Protein AF-A0AAW0EF41-F1 (afdb_monomer)

InterPro domains:
  IPR018823 Putative ER transporter, 6TM, N-terminal [PF10337] (20-217)

Sequence (236 aa):
MRLAHLARRNRDESVNIFEAIASGGRYIEAAPTVVLGVFMFVGTVVLLYIRARKGPGPYLFACILSCICLTISLTTSALVPFPYYQIGQAILIPLGFHSVIAVLAAMLLFPQTVSAQFTARLQDVFGPLVKSIDLHRELLKMPSTSPDFVKTSESLSEVVKGAEAALTPVAIAGRLLQSDLIYNRFQPTDYKSIHNLARRMAVRANGMTIYWTLIDPLRERFPVTPAPQDLALLAP

pLDDT: mean 83.07, std 10.94, range [43.03, 95.62]

Secondary structure (DSSP, 8-state):
-HHHHHT-S---SSS-HHHHHHTTTTT--HHHHHHHHHHHHHHHHHHHHHHHHH-SSHHHHHHHHHHHHHHHHHHHHHH-SS--TTHHHHHHHHHHHHHHHHHHHHHHT----HHHHHHHHHHHHHHHHHHHHHHHHHHHHS-TTSHHHHHHHHHHHHHHHHHHHHHHHHHHHHHHGGG-----SS-TTTHHHHHHHHHHHHHHHHHHHHHHHHH-TTTT-----PPPP---S---

Solvent-accessible surface area (backbone atoms only — not comparable to full-atom values): 13613 Å² total; per-residue (Å²): 108,73,72,31,56,70,57,47,85,70,76,51,80,85,67,52,70,68,55,38,63,69,52,78,52,79,55,57,52,69,65,25,43,52,52,40,49,53,53,49,50,55,51,50,51,52,42,50,51,50,46,69,74,66,41,98,45,78,61,43,58,54,40,50,53,51,48,53,53,50,51,52,52,47,57,53,53,43,38,37,50,47,92,73,79,64,59,60,52,72,54,51,50,58,53,49,51,50,51,51,51,51,52,52,45,42,63,72,76,54,78,70,48,52,62,57,53,31,52,56,36,46,45,54,27,49,53,30,50,54,54,36,55,52,49,52,56,51,54,73,73,48,62,72,84,43,78,62,42,57,55,51,52,52,52,38,47,52,34,42,50,47,18,51,60,30,47,55,61,30,54,57,41,58,67,48,26,81,77,49,93,71,94,59,100,61,57,56,70,58,53,54,59,53,50,55,49,52,53,54,49,42,58,49,49,48,58,56,48,53,54,56,71,68,63,42,68,77,78,70,68,66,84,71,75,76,74,83,73,78,94,78,85,84,80,136

Organism: NCBI:txid297713

Radius of gyration: 28.85 Å; Cα contacts (8 Å, |Δi|>4): 169; chains: 1; bounding box: 55×91×66 Å

Foldseek 3Di:
DVVLLVQADDADPPDDLVCLVVVVQPRADDRSLVVLVVVLVVQLVVLVVCCVVVDPDPSVVVSVLSNVCSVQLSVSVRSDNDRDPCSVVVVVVVVVVVVVVVVVCCVPPPVQFLLNVLVVLLVQLVVLLVVLVVLVVVLVVDDLPDPVNVVSLVVSLVSLVSNVVSLVVSVVSLVCLVVTDDDDPDRSPNCVVVSVVSVVSSVVSNVVSVVSVVSRPVVPPDPDDPDPDDPPPDDD

Nearest PDB structures (foldseek):
  5n77-assembly1_E  TM=5.442E-01  e=3.274E+00  Escherichia coli
  3lg7-assembly1_B  TM=4.917E-01  e=4.410E+00  synthetic construct
  6r2g-assembly1_A  TM=5.327E-01  e=3.616E+00  Human immunodeficiency virus 1
  3g6b-assembly1_A  TM=2.942E-01  e=6.563E+00  Thermotoga maritima

Structure (mmCIF, N/CA/C/O backbone):
data_AF-A0AAW0EF41-F1
#
_entry.id   AF-A0AAW0EF41-F1
#
loop_
_atom_site.group_PDB
_atom_site.id
_atom_site.type_symbol
_atom_site.label_atom_id
_atom_site.label_alt_id
_atom_site.label_comp_id
_atom_site.label_asym_id
_atom_site.label_entity_id
_atom_site.label_seq_id
_atom_site.pdbx_PDB_ins_code
_atom_site.Cartn_x
_atom_site.Cartn_y
_atom_site.Cartn_z
_atom_site.occupancy
_atom_site.B_iso_or_equiv
_atom_site.auth_seq_id
_atom_site.auth_comp_id
_atom_site.auth_asym_id
_atom_site.auth_atom_id
_atom_site.pdbx_PDB_model_num
ATOM 1 N N . MET A 1 1 ? 11.668 3.283 -27.443 1.00 62.88 1 MET A N 1
ATOM 2 C CA . MET A 1 1 ? 13.120 2.976 -27.467 1.00 62.88 1 MET A CA 1
ATOM 3 C C . MET A 1 1 ? 13.744 3.106 -28.853 1.00 62.88 1 MET A C 1
ATOM 5 O O . MET A 1 1 ? 14.664 3.896 -28.983 1.00 62.88 1 MET A O 1
ATOM 9 N N . ARG A 1 2 ? 13.241 2.432 -29.903 1.00 73.31 2 ARG A N 1
ATOM 10 C CA . ARG A 1 2 ? 13.839 2.507 -31.258 1.00 73.31 2 ARG A CA 1
ATOM 11 C C . ARG A 1 2 ? 13.919 3.937 -31.827 1.00 73.31 2 ARG A C 1
ATOM 13 O O . ARG A 1 2 ? 14.952 4.315 -32.359 1.00 73.31 2 ARG A O 1
ATOM 20 N N . LEU A 1 3 ? 12.876 4.751 -31.632 1.00 72.31 3 LEU A N 1
ATOM 21 C CA . LEU A 1 3 ? 12.851 6.162 -32.058 1.00 72.31 3 LEU A CA 1
ATOM 22 C C . LEU A 1 3 ? 13.886 7.037 -31.331 1.00 72.31 3 LEU A C 1
ATOM 24 O O . LEU A 1 3 ? 14.520 7.878 -31.953 1.00 72.31 3 LEU A O 1
ATOM 28 N N . ALA A 1 4 ? 14.100 6.807 -30.033 1.00 73.25 4 ALA A N 1
ATOM 29 C CA . ALA A 1 4 ? 15.117 7.527 -29.265 1.00 73.25 4 ALA A CA 1
ATOM 30 C C . ALA A 1 4 ? 16.536 7.112 -29.686 1.00 73.25 4 ALA A C 1
ATOM 32 O O . ALA A 1 4 ? 17.413 7.955 -29.808 1.00 73.25 4 ALA A O 1
ATOM 33 N N . HIS A 1 5 ? 16.751 5.829 -29.987 1.00 78.06 5 HIS A N 1
ATOM 34 C CA . HIS A 1 5 ? 18.041 5.340 -30.477 1.00 78.06 5 HIS A CA 1
ATOM 35 C C . HIS A 1 5 ? 18.423 5.941 -31.844 1.00 78.06 5 HIS A C 1
ATOM 37 O O . HIS A 1 5 ? 19.587 6.259 -32.078 1.00 78.06 5 HIS A O 1
ATOM 43 N N . LEU A 1 6 ? 17.443 6.171 -32.728 1.00 80.44 6 LEU A N 1
ATOM 44 C CA . LEU A 1 6 ? 17.681 6.828 -34.019 1.00 80.44 6 LEU A CA 1
ATOM 45 C C . LEU A 1 6 ? 18.169 8.276 -33.869 1.00 80.44 6 LEU A C 1
ATOM 47 O O . LEU A 1 6 ? 19.000 8.708 -34.662 1.00 80.44 6 LEU A O 1
ATOM 51 N N . ALA A 1 7 ? 17.703 8.989 -32.842 1.00 81.19 7 ALA A N 1
ATOM 52 C CA . ALA A 1 7 ? 18.094 10.368 -32.549 1.00 81.19 7 ALA A CA 1
ATOM 53 C C . ALA A 1 7 ? 19.462 10.499 -31.848 1.00 81.19 7 ALA A C 1
ATOM 55 O O . ALA A 1 7 ? 19.911 11.618 -31.605 1.00 81.19 7 ALA A O 1
ATOM 56 N N . ARG A 1 8 ? 20.108 9.379 -31.494 1.00 82.25 8 ARG A N 1
ATOM 57 C CA . ARG A 1 8 ? 21.362 9.361 -30.732 1.00 82.25 8 ARG A CA 1
ATOM 58 C C . ARG A 1 8 ? 22.586 9.458 -31.648 1.00 82.25 8 ARG A C 1
ATOM 60 O O . ARG A 1 8 ? 22.622 8.793 -32.689 1.00 82.25 8 ARG A O 1
ATOM 67 N N . ARG A 1 9 ? 23.584 10.251 -31.236 1.00 81.88 9 ARG A N 1
ATOM 68 C CA . ARG A 1 9 ? 24.827 10.513 -31.984 1.00 81.88 9 ARG A CA 1
ATOM 69 C C . ARG A 1 9 ? 25.957 9.550 -31.609 1.00 81.88 9 ARG A C 1
ATOM 71 O O . ARG A 1 9 ? 26.633 9.062 -32.508 1.00 81.88 9 ARG A O 1
ATOM 78 N N . ASN A 1 10 ? 26.129 9.230 -30.327 1.00 78.94 10 ASN A N 1
ATOM 79 C CA . ASN A 1 10 ? 27.056 8.201 -29.854 1.00 78.94 10 ASN A CA 1
ATOM 80 C C . ASN A 1 10 ? 26.346 6.852 -29.724 1.00 78.94 10 ASN A C 1
ATOM 82 O O . ASN A 1 10 ? 25.540 6.638 -28.818 1.00 78.94 10 ASN A O 1
ATOM 86 N N . ARG A 1 11 ? 26.661 5.925 -30.631 1.00 80.88 11 ARG A N 1
ATOM 87 C CA . ARG A 1 11 ? 26.191 4.537 -30.587 1.00 80.88 11 ARG A CA 1
ATOM 88 C C . ARG A 1 11 ? 27.387 3.640 -30.339 1.00 80.88 11 ARG A C 1
ATOM 90 O O . ARG A 1 11 ? 28.197 3.434 -31.234 1.00 80.88 11 ARG A O 1
ATOM 97 N N . ASP A 1 12 ? 27.481 3.146 -29.117 1.00 80.00 12 ASP A N 1
ATOM 98 C CA . ASP A 1 12 ? 28.487 2.169 -28.738 1.00 80.00 12 ASP A CA 1
ATOM 99 C C . ASP A 1 12 ? 27.776 0.949 -28.154 1.00 80.00 12 ASP A C 1
ATOM 101 O O . ASP A 1 12 ? 27.095 1.043 -27.131 1.00 80.00 12 ASP A O 1
ATOM 105 N N . GLU A 1 13 ? 27.867 -0.170 -28.866 1.00 78.81 13 GLU A N 1
ATOM 106 C CA . GLU A 1 13 ? 27.255 -1.449 -28.495 1.00 78.81 13 GLU A CA 1
ATOM 107 C C . GLU A 1 13 ? 28.230 -2.350 -27.721 1.00 78.81 13 GLU A C 1
ATOM 109 O O . GLU A 1 13 ? 27.828 -3.400 -27.227 1.00 78.81 13 GLU A O 1
ATOM 114 N N . SER A 1 14 ? 29.500 -1.945 -27.591 1.00 80.38 14 SER A N 1
ATOM 115 C CA . SER A 1 14 ? 30.536 -2.724 -26.899 1.00 80.38 14 SER A CA 1
ATOM 116 C C . SER A 1 14 ? 30.534 -2.542 -25.374 1.00 80.38 14 SER A C 1
ATOM 118 O O . SER A 1 14 ? 31.126 -3.342 -24.651 1.00 80.38 14 SER A O 1
ATOM 120 N N . VAL A 1 15 ? 29.843 -1.511 -24.876 1.00 80.50 15 VAL A N 1
ATOM 121 C CA . VAL A 1 15 ? 29.818 -1.130 -23.456 1.00 80.50 15 VAL A CA 1
ATOM 122 C C . VAL A 1 15 ? 28.880 -2.037 -22.656 1.00 80.50 15 VAL A C 1
ATOM 124 O O . VAL A 1 15 ? 27.728 -2.254 -23.030 1.00 80.50 15 VAL A O 1
ATOM 127 N N . ASN A 1 16 ? 29.332 -2.518 -21.495 1.00 83.44 16 ASN A N 1
ATOM 128 C CA . ASN A 1 16 ? 28.480 -3.289 -20.587 1.00 83.44 16 ASN A CA 1
ATOM 129 C C . ASN A 1 16 ? 27.478 -2.372 -19.851 1.00 83.44 16 ASN A C 1
ATOM 131 O O . ASN A 1 16 ? 27.776 -1.224 -19.532 1.00 83.44 16 ASN A O 1
ATOM 135 N N . ILE A 1 17 ? 26.290 -2.877 -19.513 1.00 79.12 17 ILE A N 1
ATOM 136 C CA . ILE A 1 17 ? 25.231 -2.126 -18.812 1.00 79.12 17 ILE A CA 1
ATOM 137 C C . ILE A 1 17 ? 25.734 -1.570 -17.478 1.00 79.12 17 ILE A C 1
ATOM 139 O O . ILE A 1 17 ? 25.462 -0.416 -17.149 1.00 79.12 17 ILE A O 1
ATOM 143 N N . PHE A 1 18 ? 26.488 -2.372 -16.725 1.00 82.31 18 PHE A N 1
ATOM 144 C CA . PHE A 1 18 ? 27.060 -1.945 -15.448 1.00 82.31 18 PHE A CA 1
ATOM 145 C C . PHE A 1 18 ? 28.024 -0.775 -15.620 1.00 82.31 18 PHE A C 1
ATOM 147 O O . PHE A 1 18 ? 27.985 0.165 -14.835 1.00 82.31 18 PHE A O 1
ATOM 154 N N . GLU A 1 19 ? 28.832 -0.794 -16.676 1.00 83.06 19 GLU A N 1
ATOM 155 C CA . GLU A 1 19 ? 29.764 0.283 -16.994 1.00 83.06 19 GLU A CA 1
ATOM 156 C C . GLU A 1 19 ? 29.022 1.537 -17.472 1.00 83.06 19 GLU A C 1
ATOM 158 O O . GLU A 1 19 ? 29.311 2.641 -17.015 1.00 83.06 19 GLU A O 1
ATOM 163 N N . ALA A 1 20 ? 27.997 1.379 -18.314 1.00 80.50 20 ALA A N 1
ATOM 164 C CA . ALA A 1 20 ? 27.161 2.486 -18.766 1.00 80.50 20 ALA A CA 1
ATOM 165 C C . ALA A 1 20 ? 26.466 3.195 -17.590 1.00 80.50 20 ALA A C 1
ATOM 167 O O . ALA A 1 20 ? 26.472 4.425 -17.529 1.00 80.50 20 ALA A O 1
ATOM 168 N N . ILE A 1 21 ? 25.929 2.441 -16.626 1.00 80.88 21 ILE A N 1
ATOM 169 C CA . ILE A 1 21 ? 25.280 2.992 -15.427 1.00 80.88 21 ILE A CA 1
ATOM 170 C C . ILE A 1 21 ? 26.314 3.591 -14.459 1.00 80.88 21 ILE A C 1
ATOM 172 O O . ILE A 1 21 ? 26.095 4.682 -13.936 1.00 80.88 21 ILE A O 1
ATOM 176 N N . ALA A 1 22 ? 27.453 2.923 -14.247 1.00 83.06 22 ALA A N 1
ATOM 177 C CA . ALA A 1 22 ? 28.511 3.387 -13.346 1.00 83.06 22 ALA A CA 1
ATOM 178 C C . ALA A 1 22 ? 29.286 4.605 -13.882 1.00 83.06 22 ALA A C 1
ATOM 180 O O . ALA A 1 22 ? 29.910 5.321 -13.106 1.00 83.06 22 ALA A O 1
ATOM 181 N N . SER A 1 23 ? 29.214 4.885 -15.189 1.00 79.69 23 SER A N 1
ATOM 182 C CA . SER A 1 23 ? 29.921 5.996 -15.848 1.00 79.69 23 SER A CA 1
ATOM 183 C C . SER A 1 23 ? 29.439 7.407 -15.469 1.00 79.69 23 SER A C 1
ATOM 185 O O . SER A 1 23 ? 29.903 8.386 -16.054 1.00 79.69 23 SER A O 1
ATOM 187 N N . GLY A 1 24 ? 28.490 7.541 -14.536 1.00 77.75 24 GLY A N 1
ATOM 188 C CA . GLY A 1 24 ? 28.032 8.844 -14.043 1.00 77.75 24 GLY A CA 1
ATOM 189 C C . GLY A 1 24 ? 27.296 9.693 -15.088 1.00 77.75 24 GLY A C 1
ATOM 190 O O . GLY A 1 24 ? 27.243 10.910 -14.954 1.00 77.75 24 GLY A O 1
ATOM 191 N N . GLY A 1 25 ? 26.734 9.072 -16.133 1.00 79.50 25 GLY A N 1
ATOM 192 C CA . GLY A 1 25 ? 25.952 9.773 -17.159 1.00 79.50 25 GLY A CA 1
ATOM 193 C C . GLY A 1 25 ? 26.732 10.196 -18.409 1.00 79.50 25 GLY A C 1
ATOM 194 O O . GLY A 1 25 ? 26.238 11.023 -19.172 1.00 79.50 25 GLY A O 1
ATOM 195 N N . ARG A 1 26 ? 27.906 9.603 -18.674 1.00 82.88 26 ARG A N 1
ATOM 196 C CA . ARG A 1 26 ? 28.747 9.899 -19.855 1.00 82.88 26 ARG A CA 1
ATOM 197 C C . ARG A 1 26 ? 28.020 9.777 -21.205 1.00 82.88 26 ARG A C 1
ATOM 199 O O . ARG A 1 26 ? 28.406 10.424 -22.172 1.00 82.88 26 ARG A O 1
ATOM 206 N N . TYR A 1 27 ? 26.978 8.950 -21.269 1.00 82.44 27 TYR A N 1
ATOM 207 C CA . TYR A 1 27 ? 26.233 8.627 -22.493 1.00 82.44 27 TYR A CA 1
ATOM 208 C C . TYR A 1 27 ? 24.872 9.340 -22.603 1.00 82.44 27 TYR A C 1
ATOM 210 O O . TYR A 1 27 ? 24.045 8.979 -23.447 1.00 82.44 27 TYR A O 1
ATOM 218 N N . ILE A 1 28 ? 24.618 10.339 -21.750 1.00 85.25 28 ILE A N 1
ATOM 219 C CA . ILE A 1 28 ? 23.382 11.126 -21.778 1.00 85.25 28 ILE A CA 1
ATOM 220 C C . ILE A 1 28 ? 23.468 12.174 -22.892 1.00 85.25 28 ILE A C 1
ATOM 222 O O . ILE A 1 28 ? 24.378 12.997 -22.936 1.00 85.25 28 ILE A O 1
ATOM 226 N N . GLU A 1 29 ? 22.472 12.177 -23.775 1.00 87.38 29 GLU A N 1
ATOM 227 C CA . GLU A 1 29 ? 22.331 13.157 -24.852 1.00 87.38 29 GLU A CA 1
ATOM 228 C C . GLU A 1 29 ? 20.962 13.841 -24.772 1.00 87.38 29 GLU A C 1
ATOM 230 O O . GLU A 1 29 ? 19.949 13.203 -24.469 1.00 87.38 29 GLU A O 1
ATOM 235 N N . ALA A 1 30 ? 20.898 15.135 -25.092 1.00 87.00 30 ALA A N 1
ATOM 236 C CA . ALA A 1 30 ? 19.660 15.909 -24.989 1.00 87.00 30 ALA A CA 1
ATOM 237 C C . ALA A 1 30 ? 18.567 15.420 -25.960 1.00 87.00 30 ALA A C 1
ATOM 239 O O . ALA A 1 30 ? 17.424 15.221 -25.553 1.00 87.00 30 ALA A O 1
ATOM 240 N N . ALA A 1 31 ? 18.919 15.165 -27.225 1.00 87.50 31 ALA A N 1
ATOM 241 C CA . ALA A 1 31 ? 17.968 14.770 -28.267 1.00 87.50 31 ALA A CA 1
ATOM 242 C C . ALA A 1 31 ? 17.165 13.489 -27.934 1.00 87.50 31 ALA A C 1
ATOM 244 O O . ALA A 1 31 ? 15.932 13.555 -27.919 1.00 87.50 31 ALA A O 1
ATOM 245 N N . PRO A 1 32 ? 17.791 12.338 -27.605 1.00 88.00 32 PRO A N 1
ATOM 246 C CA . PRO A 1 32 ? 17.043 11.144 -27.213 1.00 88.00 32 PRO A CA 1
ATOM 247 C C . PRO A 1 32 ? 16.288 11.326 -25.890 1.00 88.00 32 PRO A C 1
ATOM 249 O O . PRO A 1 32 ? 15.194 10.781 -25.744 1.00 88.00 32 PRO A O 1
ATOM 252 N N . THR A 1 33 ? 16.815 12.119 -24.951 1.00 88.94 33 THR A N 1
ATOM 253 C CA . THR A 1 33 ? 16.165 12.372 -23.654 1.00 88.94 33 THR A CA 1
ATOM 254 C C . THR A 1 33 ? 14.844 13.122 -23.821 1.00 88.94 33 THR A C 1
ATOM 256 O O . THR A 1 33 ? 13.852 12.750 -23.198 1.00 88.94 33 THR A O 1
ATOM 259 N N . VAL A 1 34 ? 14.785 14.115 -24.715 1.00 91.44 34 VAL A N 1
ATOM 260 C CA . VAL A 1 34 ? 13.539 14.840 -25.020 1.00 91.44 34 VAL A CA 1
ATOM 261 C C . VAL A 1 34 ? 12.492 13.899 -25.614 1.00 91.44 34 VAL A C 1
ATOM 263 O O . VAL A 1 34 ? 11.349 13.889 -25.157 1.00 91.44 34 VAL A O 1
ATOM 266 N N . VAL A 1 35 ? 12.878 13.051 -26.577 1.00 90.56 35 VAL A N 1
ATOM 267 C CA . VAL A 1 35 ? 11.963 12.065 -27.178 1.00 90.56 35 VAL A CA 1
ATOM 268 C C . VAL A 1 35 ? 11.405 11.126 -26.105 1.00 90.56 35 VAL A C 1
ATOM 270 O O . VAL A 1 35 ? 10.193 10.929 -26.027 1.00 90.56 35 VAL A O 1
ATOM 273 N N . LEU A 1 36 ? 12.263 10.579 -25.239 1.00 89.31 36 LEU A N 1
ATOM 274 C CA . LEU A 1 36 ? 11.845 9.706 -24.136 1.00 89.31 36 LEU A CA 1
ATOM 275 C C . LEU A 1 36 ? 10.940 10.433 -23.130 1.00 89.31 36 LEU A C 1
ATOM 277 O O . LEU A 1 36 ? 9.956 9.848 -22.679 1.00 89.31 36 LEU A O 1
ATOM 281 N N . GLY A 1 37 ? 11.221 11.702 -22.829 1.00 90.25 37 GLY A N 1
ATOM 282 C CA . GLY A 1 37 ? 10.408 12.541 -21.949 1.00 90.25 37 GLY A CA 1
ATOM 283 C C . GLY A 1 37 ? 8.991 12.764 -22.478 1.00 90.25 37 GLY A C 1
ATOM 284 O O . GLY A 1 37 ? 8.032 12.633 -21.720 1.00 90.25 37 GLY A O 1
ATOM 285 N N . VAL A 1 38 ? 8.832 12.999 -23.785 1.00 94.00 38 VAL A N 1
ATOM 286 C CA . VAL A 1 38 ? 7.506 13.117 -24.420 1.00 94.00 38 VAL A CA 1
ATOM 287 C C . VAL A 1 38 ? 6.725 11.807 -24.299 1.00 94.00 38 VAL A C 1
ATOM 289 O O . VAL A 1 38 ? 5.567 11.819 -23.883 1.00 94.00 38 VAL A O 1
ATOM 292 N N . PHE A 1 39 ? 7.353 10.662 -24.586 1.00 91.62 39 PHE A N 1
ATOM 293 C CA . PHE A 1 39 ? 6.706 9.356 -24.409 1.00 91.62 39 PHE A CA 1
ATOM 294 C C . PHE A 1 39 ? 6.348 9.075 -22.945 1.00 91.62 39 PHE A C 1
ATOM 296 O O . PHE A 1 39 ? 5.289 8.506 -22.672 1.00 91.62 39 PHE A O 1
ATOM 303 N N . MET A 1 40 ? 7.195 9.497 -22.005 1.00 92.94 40 MET A N 1
ATOM 304 C CA . MET A 1 40 ? 6.929 9.359 -20.576 1.00 92.94 40 MET A CA 1
ATOM 305 C C . MET A 1 40 ? 5.729 10.205 -20.146 1.00 92.94 40 MET A C 1
ATOM 307 O O . MET A 1 40 ? 4.853 9.720 -19.431 1.00 92.94 40 MET A O 1
ATOM 311 N N . PHE A 1 41 ? 5.650 11.448 -20.619 1.00 94.31 41 PHE A N 1
ATOM 312 C CA . PHE A 1 41 ? 4.531 12.339 -20.338 1.00 94.31 41 PHE A CA 1
ATOM 313 C C . PHE A 1 41 ? 3.221 11.785 -20.904 1.00 94.31 41 PHE A C 1
ATOM 315 O O . PHE A 1 41 ? 2.258 11.595 -20.167 1.00 94.31 41 PHE A O 1
ATOM 322 N N . VAL A 1 42 ? 3.193 11.429 -22.191 1.00 95.62 42 VAL A N 1
ATOM 323 C CA . VAL A 1 42 ? 1.985 10.883 -22.830 1.00 95.62 42 VAL A CA 1
ATOM 324 C C . VAL A 1 42 ? 1.550 9.583 -22.151 1.00 95.62 42 VAL A C 1
ATOM 326 O O . VAL A 1 42 ? 0.375 9.413 -21.829 1.00 95.62 42 VAL A O 1
ATOM 329 N N . GLY A 1 43 ? 2.491 8.679 -21.871 1.00 92.12 43 GLY A N 1
ATOM 330 C CA . GLY A 1 43 ? 2.188 7.410 -21.217 1.00 92.12 43 GLY A CA 1
ATOM 331 C C . GLY A 1 43 ? 1.664 7.574 -19.790 1.00 92.12 43 GLY A C 1
ATOM 332 O O . GLY A 1 43 ? 0.677 6.934 -19.426 1.00 92.12 43 GLY A O 1
ATOM 333 N N . THR A 1 44 ? 2.262 8.460 -18.991 1.00 92.94 44 THR A N 1
ATOM 334 C CA . THR A 1 44 ? 1.779 8.725 -17.626 1.00 92.94 44 THR A CA 1
ATOM 335 C C . THR A 1 44 ? 0.405 9.390 -17.636 1.00 92.94 44 THR A C 1
ATOM 337 O O . THR A 1 44 ? -0.463 8.942 -16.892 1.00 92.94 44 THR A O 1
ATOM 340 N N . VAL A 1 45 ? 0.152 10.363 -18.521 1.00 94.38 45 VAL A N 1
ATOM 341 C CA . VAL A 1 45 ? -1.166 11.008 -18.677 1.00 94.38 45 VAL A CA 1
ATOM 342 C C . VAL A 1 45 ? -2.247 9.990 -19.045 1.00 94.38 45 VAL A C 1
ATOM 344 O O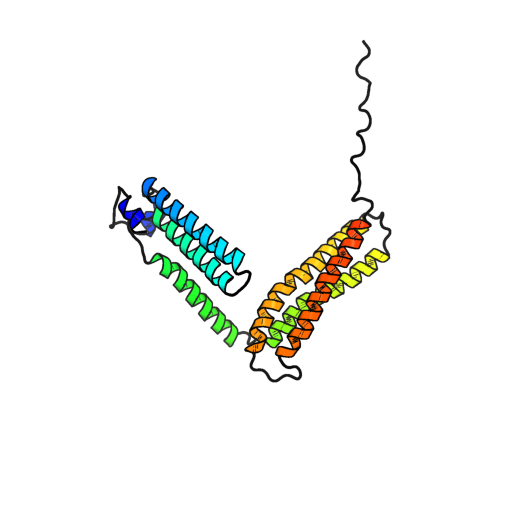 . VAL A 1 45 ? -3.307 9.979 -18.419 1.00 94.38 45 VAL A O 1
ATOM 347 N N . VAL A 1 46 ? -1.986 9.092 -20.000 1.00 93.44 46 VAL A N 1
ATOM 348 C CA . VAL A 1 46 ? -2.945 8.043 -20.393 1.00 93.44 46 VAL A CA 1
ATOM 349 C C . VAL A 1 46 ? -3.230 7.087 -19.231 1.00 93.44 46 VAL A C 1
ATOM 351 O O . VAL A 1 46 ? -4.392 6.793 -18.945 1.00 93.44 46 VAL A O 1
ATOM 354 N N . LEU A 1 47 ? -2.200 6.631 -18.512 1.00 91.69 47 LEU A N 1
ATOM 355 C CA . LEU A 1 47 ? -2.376 5.736 -17.362 1.00 91.69 47 LEU A CA 1
ATOM 356 C C . LEU A 1 47 ? -3.132 6.415 -16.210 1.00 91.69 47 LEU A C 1
ATOM 358 O O . LEU A 1 47 ? -3.998 5.790 -15.588 1.00 91.69 47 LEU A O 1
ATOM 362 N N . LEU A 1 48 ? -2.853 7.695 -15.945 1.00 88.69 48 LEU A N 1
ATOM 363 C CA . LEU A 1 48 ? -3.565 8.480 -14.936 1.00 88.69 48 LEU A CA 1
ATOM 364 C C . LEU A 1 48 ? -5.022 8.715 -15.337 1.00 88.69 48 LEU A C 1
ATOM 366 O O . LEU A 1 48 ? -5.909 8.602 -14.495 1.00 88.69 48 LEU A O 1
ATOM 370 N N . TYR A 1 49 ? -5.280 8.970 -16.621 1.00 91.81 49 TYR A N 1
ATOM 371 C CA . TYR A 1 49 ? -6.629 9.109 -17.159 1.00 91.81 49 TYR A CA 1
ATOM 372 C C . TYR A 1 49 ? -7.444 7.823 -16.982 1.00 91.81 49 TYR A C 1
ATOM 374 O O . TYR A 1 49 ? -8.575 7.865 -16.490 1.00 91.81 49 TYR A O 1
ATOM 382 N N . ILE A 1 50 ? -6.860 6.664 -17.312 1.00 88.81 50 ILE A N 1
ATOM 383 C CA . ILE A 1 50 ? -7.497 5.354 -17.107 1.00 88.81 50 ILE A CA 1
ATOM 384 C C . ILE A 1 50 ? -7.783 5.133 -15.619 1.00 88.81 50 ILE A C 1
ATOM 386 O O . ILE A 1 50 ? -8.902 4.761 -15.259 1.00 88.81 50 ILE A O 1
ATOM 390 N N . ARG A 1 51 ? -6.806 5.415 -14.747 1.00 86.00 51 ARG A N 1
ATOM 391 C CA . ARG A 1 51 ? -6.960 5.305 -13.290 1.00 86.00 51 ARG A CA 1
ATOM 392 C C . ARG A 1 51 ? -8.094 6.194 -12.768 1.00 86.00 51 ARG A C 1
ATOM 394 O O . ARG A 1 51 ? -8.902 5.727 -11.970 1.00 86.00 51 ARG A O 1
ATOM 401 N N . ALA A 1 52 ? -8.173 7.444 -13.223 1.00 87.12 52 ALA A N 1
ATOM 402 C CA . ALA A 1 52 ? -9.195 8.396 -12.795 1.00 87.12 52 ALA A CA 1
ATOM 403 C C . ALA A 1 52 ? -10.605 7.982 -13.249 1.00 87.12 52 ALA A C 1
ATOM 405 O O . ALA A 1 52 ? -11.556 8.088 -12.481 1.00 87.12 52 ALA A O 1
ATOM 406 N N . ARG A 1 53 ? -10.748 7.464 -14.477 1.00 86.75 53 ARG A N 1
ATOM 407 C CA . ARG A 1 53 ? -12.047 7.059 -15.045 1.00 86.75 53 ARG A CA 1
ATOM 408 C C . ARG A 1 53 ? -12.556 5.714 -14.532 1.00 86.75 53 ARG A C 1
ATOM 410 O O . ARG A 1 53 ? -13.761 5.546 -14.381 1.00 86.75 53 ARG A O 1
ATOM 417 N N . LYS A 1 54 ? -11.671 4.731 -14.337 1.00 80.00 54 LYS A N 1
ATOM 418 C CA . LYS A 1 54 ? -12.054 3.351 -13.979 1.00 80.00 54 LYS A CA 1
ATOM 419 C C . LYS A 1 54 ? -12.084 3.095 -12.468 1.00 80.00 54 LYS A C 1
ATOM 421 O O . LYS A 1 54 ? -12.579 2.049 -12.054 1.00 80.00 54 LYS A O 1
ATOM 426 N N . GLY A 1 55 ? -11.624 4.049 -11.657 1.00 66.88 55 GLY A N 1
ATOM 427 C CA . GLY A 1 55 ? -11.691 3.984 -10.198 1.00 66.88 55 GLY A CA 1
ATOM 428 C C . GLY A 1 55 ? -10.816 2.880 -9.573 1.00 66.88 55 GLY A C 1
ATOM 429 O O . GLY A 1 55 ? -10.048 2.205 -10.266 1.00 66.88 55 GLY A O 1
ATOM 430 N N . PRO A 1 56 ? -10.896 2.690 -8.242 1.00 63.38 56 PRO A N 1
ATOM 431 C CA . PRO A 1 56 ? -10.114 1.693 -7.511 1.00 63.38 56 PRO A CA 1
ATOM 432 C C . PRO A 1 56 ? -10.650 0.268 -7.750 1.00 63.38 56 PRO A C 1
ATO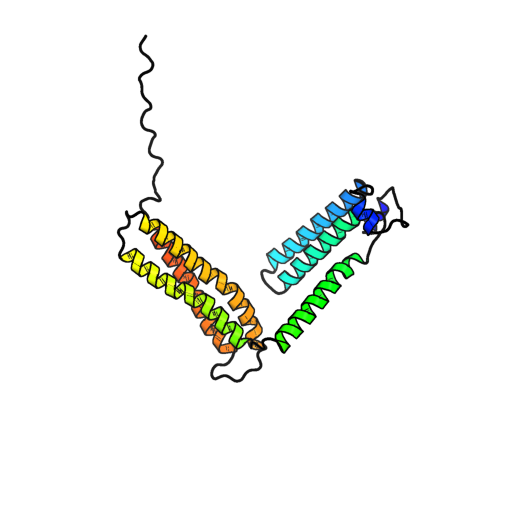M 434 O O . PRO A 1 56 ? -11.458 -0.276 -6.992 1.00 63.38 56 PRO A O 1
ATOM 437 N N . GLY A 1 57 ? -10.180 -0.345 -8.837 1.00 67.44 57 GLY A N 1
ATOM 438 C CA . GLY A 1 57 ? -10.504 -1.711 -9.255 1.00 67.44 57 GLY A CA 1
ATOM 439 C C . GLY A 1 57 ? -9.261 -2.524 -9.651 1.00 67.44 57 GLY A C 1
ATOM 440 O O . GLY A 1 57 ? -8.142 -2.113 -9.345 1.00 67.44 57 GLY A O 1
ATOM 441 N N . PRO A 1 58 ? -9.417 -3.657 -10.363 1.00 70.69 58 PRO A N 1
ATOM 442 C CA . PRO A 1 58 ? -8.285 -4.466 -10.844 1.00 70.69 58 PRO A CA 1
ATOM 443 C C . PRO A 1 58 ? -7.334 -3.670 -11.756 1.00 70.69 58 PRO A C 1
ATOM 445 O O . PRO A 1 58 ? -6.135 -3.935 -11.802 1.00 70.69 58 PRO A O 1
ATOM 448 N N . TYR A 1 59 ? -7.851 -2.628 -12.413 1.00 78.75 59 TYR A N 1
ATOM 449 C CA . TYR A 1 59 ? -7.071 -1.697 -13.224 1.00 78.75 59 TYR A CA 1
ATOM 450 C C . TYR A 1 59 ? -6.026 -0.915 -12.426 1.00 78.75 59 TYR A C 1
ATOM 452 O O . TYR A 1 59 ? -5.047 -0.471 -13.011 1.00 78.75 59 TYR A O 1
ATOM 460 N N . LEU A 1 60 ? -6.184 -0.760 -11.107 1.00 82.38 60 LEU A N 1
ATOM 461 C CA . LEU A 1 60 ? -5.216 -0.037 -10.284 1.00 82.38 60 LEU A CA 1
ATOM 462 C C . LEU A 1 60 ? -3.865 -0.760 -10.272 1.00 82.38 60 LEU A C 1
ATOM 464 O O . LEU A 1 60 ? -2.841 -0.125 -10.507 1.00 82.38 60 LEU A O 1
ATOM 468 N N . PHE A 1 61 ? -3.864 -2.082 -10.083 1.00 82.44 61 PHE A N 1
ATOM 469 C CA . PHE A 1 61 ? -2.638 -2.883 -10.121 1.00 82.44 61 PHE A CA 1
ATOM 470 C C . PHE A 1 61 ? -1.982 -2.839 -11.501 1.00 82.44 61 PHE A C 1
ATOM 472 O O . PHE A 1 61 ? -0.780 -2.601 -11.601 1.00 82.44 61 PHE A O 1
ATOM 479 N N . ALA A 1 62 ? -2.777 -2.981 -12.565 1.00 85.88 62 ALA A N 1
ATOM 480 C CA . ALA A 1 62 ? -2.280 -2.893 -13.935 1.00 85.88 62 ALA A CA 1
ATOM 481 C C . ALA A 1 62 ? -1.698 -1.505 -14.251 1.00 85.88 62 ALA A C 1
ATOM 483 O O . ALA A 1 62 ? -0.632 -1.417 -14.858 1.00 85.88 62 ALA A O 1
ATOM 484 N N . CYS A 1 63 ? -2.344 -0.422 -13.807 1.00 88.50 63 CYS A N 1
ATOM 485 C CA . CYS A 1 63 ? -1.850 0.941 -13.991 1.00 88.50 63 CYS A CA 1
ATOM 486 C C . CYS A 1 63 ? -0.561 1.199 -13.203 1.00 88.50 63 CYS A C 1
ATOM 488 O O . CYS A 1 63 ? 0.347 1.822 -13.747 1.00 88.50 63 CYS A O 1
ATOM 490 N N . ILE A 1 64 ? -0.454 0.721 -11.957 1.00 88.19 64 ILE A N 1
ATOM 491 C CA . ILE A 1 64 ? 0.774 0.854 -11.156 1.00 88.19 64 ILE A CA 1
ATOM 492 C C . ILE A 1 64 ? 1.918 0.091 -11.818 1.00 88.19 64 ILE A C 1
ATOM 494 O O . ILE A 1 64 ? 2.971 0.676 -12.055 1.00 88.19 64 ILE A O 1
ATOM 498 N N . LEU A 1 65 ? 1.701 -1.178 -12.175 1.00 88.75 65 LEU A N 1
ATOM 499 C CA . LEU A 1 65 ? 2.712 -1.991 -12.846 1.00 88.75 65 LEU A CA 1
ATOM 500 C C . LEU A 1 65 ? 3.144 -1.352 -14.170 1.00 88.75 65 LEU A C 1
ATOM 502 O O . LEU A 1 65 ? 4.335 -1.202 -14.419 1.00 88.75 65 LEU A O 1
ATOM 506 N N . SER A 1 66 ? 2.185 -0.898 -14.981 1.00 89.69 66 SER A N 1
ATOM 507 C CA . SER A 1 66 ? 2.468 -0.213 -16.248 1.00 89.69 66 SER A CA 1
ATOM 508 C C . SER A 1 66 ? 3.258 1.075 -16.035 1.00 89.69 66 SER A C 1
ATOM 510 O O . SER A 1 66 ? 4.178 1.351 -16.797 1.00 89.69 66 SER A O 1
ATOM 512 N N . CYS A 1 67 ? 2.942 1.847 -14.991 1.00 90.62 67 CYS A N 1
ATOM 513 C CA . CYS A 1 67 ? 3.670 3.066 -14.655 1.00 90.62 67 CYS A CA 1
ATOM 514 C C . CYS A 1 67 ? 5.112 2.754 -14.237 1.00 90.62 67 CYS A C 1
ATOM 516 O O . CYS A 1 67 ? 6.033 3.386 -14.740 1.00 90.62 67 CYS A O 1
ATOM 518 N N . ILE A 1 68 ? 5.318 1.748 -13.381 1.00 90.25 68 ILE A N 1
ATOM 519 C CA . ILE A 1 68 ? 6.650 1.301 -12.948 1.00 90.25 68 ILE A CA 1
ATOM 520 C C . ILE A 1 68 ? 7.470 0.830 -14.154 1.00 90.25 68 ILE A C 1
ATOM 522 O O . ILE A 1 68 ? 8.592 1.294 -14.359 1.00 90.25 68 ILE A O 1
ATOM 526 N N . CYS A 1 69 ? 6.901 -0.046 -14.987 1.00 89.56 69 CYS A N 1
ATOM 527 C CA . CYS A 1 69 ? 7.562 -0.540 -16.189 1.00 89.56 69 CYS A CA 1
ATOM 528 C C . CYS A 1 69 ? 7.911 0.601 -17.146 1.00 89.56 69 CYS A C 1
ATOM 530 O O . CYS A 1 69 ? 9.024 0.630 -17.664 1.00 89.56 69 CYS A O 1
ATOM 532 N N . LEU A 1 70 ? 6.995 1.546 -17.365 1.00 91.31 70 LEU A N 1
ATOM 533 C CA . LEU A 1 70 ? 7.209 2.693 -18.241 1.00 91.31 70 LEU A CA 1
ATOM 534 C C . LEU A 1 70 ? 8.316 3.609 -17.713 1.00 91.31 70 LEU A C 1
ATOM 536 O O . LEU A 1 70 ? 9.224 3.947 -18.472 1.00 91.31 70 LEU A O 1
ATOM 540 N N . THR A 1 71 ? 8.280 3.975 -16.430 1.00 90.50 71 THR A N 1
ATOM 541 C CA . THR A 1 71 ? 9.286 4.851 -15.822 1.00 90.50 71 THR A CA 1
ATOM 542 C C . THR A 1 71 ? 10.663 4.205 -15.862 1.00 90.50 71 THR A C 1
ATOM 544 O O . THR A 1 71 ? 11.573 4.813 -16.409 1.00 90.50 71 THR A O 1
ATOM 547 N N . ILE A 1 72 ? 10.814 2.967 -15.375 1.00 88.94 72 ILE A N 1
ATOM 548 C CA . ILE A 1 72 ? 12.116 2.279 -15.347 1.00 88.94 72 ILE A CA 1
ATOM 549 C C . ILE A 1 72 ? 12.657 2.088 -16.767 1.00 88.94 72 ILE A C 1
ATOM 551 O O . ILE A 1 72 ? 13.813 2.386 -17.045 1.00 88.94 72 ILE A O 1
ATOM 555 N N . SER A 1 73 ? 11.813 1.644 -17.700 1.00 88.81 73 SER A N 1
ATOM 556 C CA . SER A 1 73 ? 12.249 1.399 -19.076 1.00 88.81 73 SER A CA 1
ATOM 557 C C . SER A 1 73 ? 12.740 2.681 -19.754 1.00 88.81 73 SER A C 1
ATOM 559 O O . SER A 1 73 ? 13.789 2.676 -20.399 1.00 88.81 73 SER A O 1
ATOM 561 N N . LEU A 1 74 ? 12.003 3.789 -19.618 1.00 88.88 74 LEU A N 1
ATOM 562 C CA . LEU A 1 74 ? 12.358 5.046 -20.276 1.00 88.88 74 LEU A CA 1
ATOM 563 C C . LEU A 1 74 ? 13.550 5.735 -19.602 1.00 88.88 74 LEU A C 1
ATOM 565 O O . LEU A 1 74 ? 14.434 6.201 -20.321 1.00 88.88 74 LEU A O 1
ATOM 569 N N . THR A 1 75 ? 13.637 5.739 -18.267 1.00 88.31 75 THR A N 1
ATOM 570 C CA . THR A 1 75 ? 14.773 6.348 -17.557 1.00 88.31 75 THR A CA 1
ATOM 571 C C . THR A 1 75 ? 16.058 5.567 -17.790 1.00 88.31 75 THR A C 1
ATOM 573 O O . THR A 1 75 ? 17.063 6.172 -18.152 1.00 88.31 75 THR A O 1
ATOM 576 N N . THR A 1 76 ? 16.043 4.232 -17.707 1.00 86.31 76 THR A N 1
ATOM 577 C CA . THR A 1 76 ? 17.252 3.438 -17.970 1.00 86.31 76 THR A CA 1
ATOM 578 C C . THR A 1 76 ? 17.693 3.531 -19.432 1.00 86.31 76 THR A C 1
ATOM 580 O O . THR A 1 76 ? 18.890 3.583 -19.709 1.00 86.31 76 THR A O 1
ATOM 583 N N . SER A 1 77 ? 16.759 3.642 -20.386 1.00 85.06 77 SER A N 1
ATOM 584 C CA . SER A 1 77 ? 17.121 3.792 -21.805 1.00 85.06 77 SER A CA 1
ATOM 585 C C . SER A 1 77 ? 17.853 5.100 -22.134 1.00 85.06 77 SER A C 1
ATOM 587 O O . SER A 1 77 ? 18.602 5.150 -23.112 1.00 85.06 77 SER A O 1
ATOM 589 N N . ALA A 1 78 ? 17.686 6.145 -21.315 1.00 86.31 78 ALA A N 1
ATOM 590 C CA . ALA A 1 78 ? 18.430 7.391 -21.473 1.00 86.31 78 ALA A CA 1
ATOM 591 C C . ALA A 1 78 ? 19.917 7.230 -21.102 1.00 86.31 78 ALA A C 1
ATOM 593 O O . ALA A 1 78 ? 20.764 7.867 -21.726 1.00 86.31 78 ALA A O 1
ATOM 594 N N . LEU A 1 79 ? 20.234 6.345 -20.147 1.00 84.00 79 LEU A N 1
ATOM 595 C CA . LEU A 1 79 ? 21.595 6.121 -19.643 1.00 84.00 79 LEU A CA 1
ATOM 596 C C . LEU A 1 79 ? 22.421 5.171 -20.523 1.00 84.00 79 LEU A C 1
ATOM 598 O O . LEU A 1 79 ? 23.639 5.302 -20.591 1.00 84.00 79 LEU A O 1
ATOM 602 N N . VAL A 1 80 ? 21.778 4.204 -21.179 1.00 84.38 80 VAL A N 1
ATOM 603 C CA . VAL A 1 80 ? 22.473 3.137 -21.920 1.00 84.38 80 VAL A CA 1
ATOM 604 C C . VAL A 1 80 ? 22.558 3.490 -23.409 1.00 84.38 80 VAL A C 1
ATOM 606 O O . VAL A 1 80 ? 21.499 3.748 -23.981 1.00 84.38 80 VAL A O 1
ATOM 609 N N . PRO A 1 81 ? 23.743 3.484 -24.064 1.00 83.31 81 PRO A N 1
ATOM 610 C CA . PRO A 1 81 ? 23.937 3.947 -25.451 1.00 83.31 81 PRO A CA 1
ATOM 611 C C . PRO A 1 81 ? 23.291 3.062 -26.540 1.00 83.31 81 PRO A C 1
ATOM 613 O O . PRO A 1 81 ? 22.985 3.557 -27.629 1.00 83.31 81 PRO A O 1
ATOM 616 N N . PHE A 1 82 ? 22.961 1.809 -26.230 1.00 83.75 82 PHE A N 1
ATOM 617 C CA . PHE A 1 82 ? 22.360 0.820 -27.136 1.00 83.75 82 PHE A CA 1
ATOM 618 C C . PHE A 1 82 ? 20.920 0.437 -26.723 1.00 83.75 82 PHE A C 1
ATOM 620 O O . PHE A 1 82 ? 20.492 0.721 -25.599 1.00 83.75 82 PHE A O 1
ATOM 627 N N . PRO A 1 83 ? 20.116 -0.177 -27.613 1.00 79.81 83 PRO A N 1
ATOM 628 C CA . PRO A 1 83 ? 18.728 -0.510 -27.309 1.00 79.81 83 PRO A CA 1
ATOM 629 C C . PRO A 1 83 ? 18.619 -1.784 -26.451 1.00 79.81 83 PRO A C 1
ATOM 631 O O . PRO A 1 83 ? 18.609 -2.903 -26.959 1.00 79.81 83 PRO A O 1
ATOM 634 N N . TYR A 1 84 ? 18.482 -1.616 -25.135 1.00 80.69 84 TYR A N 1
ATOM 635 C CA . TYR A 1 84 ? 18.331 -2.732 -24.198 1.00 80.69 84 TYR A CA 1
ATOM 636 C C . TYR A 1 84 ? 16.857 -3.100 -23.942 1.00 80.69 84 TYR A C 1
ATOM 638 O O . TYR A 1 84 ? 16.178 -2.507 -23.104 1.00 80.69 84 TYR A O 1
ATOM 646 N N . TYR A 1 85 ? 16.351 -4.107 -24.662 1.00 78.81 85 TYR A N 1
ATOM 647 C CA . TYR A 1 85 ? 14.947 -4.546 -24.571 1.00 78.81 85 TYR A CA 1
ATOM 648 C C . TYR A 1 85 ? 14.651 -5.510 -23.411 1.00 78.81 85 TYR A C 1
ATOM 650 O O . TYR A 1 85 ? 13.489 -5.718 -23.065 1.00 78.81 85 TYR A O 1
ATOM 658 N N . GLN A 1 86 ? 15.679 -6.077 -22.773 1.00 81.81 86 GLN A N 1
ATOM 659 C CA . GLN A 1 86 ? 15.517 -7.038 -21.674 1.00 81.81 86 GLN A CA 1
ATOM 660 C C . GLN A 1 86 ? 15.263 -6.377 -20.308 1.00 81.81 86 GLN A C 1
ATOM 662 O O . GLN A 1 86 ? 15.066 -7.071 -19.313 1.00 81.81 86 GLN A O 1
ATOM 667 N N . ILE A 1 87 ? 15.176 -5.041 -20.245 1.00 81.81 87 ILE A N 1
ATOM 668 C CA . ILE A 1 87 ? 14.912 -4.300 -18.999 1.00 81.81 87 ILE A CA 1
ATOM 669 C C . ILE A 1 87 ? 13.606 -4.746 -18.316 1.00 81.81 87 ILE A C 1
ATOM 671 O O . ILE A 1 87 ? 13.523 -4.795 -17.093 1.00 81.81 87 ILE A O 1
ATOM 675 N N . GLY A 1 88 ? 12.597 -5.141 -19.102 1.00 78.06 88 GLY A N 1
ATOM 676 C CA . GLY A 1 88 ? 11.322 -5.621 -18.569 1.00 78.06 88 GLY A CA 1
ATOM 677 C C . GLY A 1 88 ? 11.448 -6.949 -17.819 1.00 78.06 88 GLY A C 1
ATOM 678 O O . GLY A 1 88 ? 10.752 -7.160 -16.828 1.00 78.06 88 GLY A O 1
ATOM 679 N N . GLN A 1 89 ? 12.370 -7.824 -18.235 1.00 84.19 89 GLN A N 1
ATOM 680 C CA . GLN A 1 89 ? 12.610 -9.104 -17.561 1.00 84.19 89 GLN A CA 1
ATOM 681 C C . GLN A 1 89 ? 13.207 -8.891 -16.167 1.00 84.19 89 GLN A C 1
ATOM 683 O O . GLN A 1 89 ? 12.801 -9.569 -15.228 1.00 84.19 89 GLN A O 1
ATOM 688 N N . ALA A 1 90 ? 14.078 -7.890 -16.002 1.00 84.31 90 ALA A N 1
ATOM 689 C CA . ALA A 1 90 ? 14.643 -7.532 -14.701 1.00 84.31 90 ALA A CA 1
ATOM 690 C C . ALA A 1 90 ? 13.579 -7.074 -13.683 1.00 84.31 90 ALA A C 1
ATOM 692 O O . ALA A 1 90 ? 13.804 -7.177 -12.483 1.00 84.31 90 ALA A O 1
ATOM 693 N N . ILE A 1 91 ? 12.415 -6.604 -14.146 1.00 84.50 91 ILE A N 1
ATOM 694 C CA . ILE A 1 91 ? 11.288 -6.207 -13.287 1.00 84.50 91 ILE A CA 1
ATOM 695 C C . ILE A 1 91 ? 10.347 -7.395 -13.045 1.00 84.50 91 ILE A C 1
ATOM 697 O O . ILE A 1 91 ? 9.928 -7.645 -11.915 1.00 84.50 91 ILE A O 1
ATOM 701 N N . LEU A 1 92 ? 10.006 -8.137 -14.102 1.00 86.44 92 LEU A N 1
ATOM 702 C CA . LEU A 1 92 ? 9.014 -9.212 -14.033 1.00 86.44 92 LEU A CA 1
ATOM 703 C C . LEU A 1 92 ? 9.531 -10.463 -13.316 1.00 86.44 92 LEU A C 1
ATOM 705 O O . LEU A 1 92 ? 8.755 -11.112 -12.619 1.00 86.44 92 LEU A O 1
ATOM 709 N N . ILE A 1 93 ? 10.820 -10.794 -13.451 1.00 91.25 93 ILE A N 1
ATOM 710 C CA . 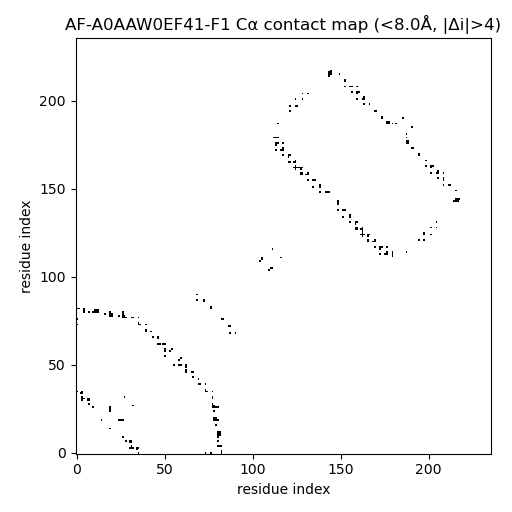ILE A 1 93 ? 11.403 -11.991 -12.829 1.00 91.25 93 ILE A CA 1
ATOM 711 C C . ILE A 1 93 ? 11.350 -11.898 -11.292 1.00 91.25 93 ILE A C 1
ATOM 713 O O . ILE A 1 93 ? 10.747 -12.786 -10.684 1.00 91.25 93 ILE A O 1
ATOM 717 N N . PRO A 1 94 ? 11.879 -10.843 -10.634 1.00 89.81 94 PRO A N 1
ATOM 718 C CA . PRO A 1 94 ? 11.787 -10.720 -9.179 1.00 89.81 94 PRO A CA 1
ATOM 719 C C . PRO A 1 94 ? 10.342 -10.661 -8.686 1.00 89.81 94 PRO A C 1
ATOM 721 O O . PRO A 1 94 ? 10.024 -11.249 -7.656 1.00 89.81 94 PRO A O 1
ATOM 724 N N . LEU A 1 95 ? 9.452 -10.001 -9.437 1.00 87.50 95 LEU A N 1
ATOM 725 C CA . LEU A 1 95 ? 8.031 -9.919 -9.100 1.00 87.50 95 LEU A CA 1
ATOM 726 C C . LEU A 1 95 ? 7.355 -11.300 -9.134 1.00 87.50 95 LEU A C 1
ATOM 728 O O . LEU A 1 95 ? 6.566 -11.628 -8.244 1.00 87.50 95 LEU A O 1
ATOM 732 N N . GLY A 1 96 ? 7.689 -12.121 -10.132 1.00 89.75 96 GLY A N 1
ATOM 733 C CA . GLY A 1 96 ? 7.224 -13.501 -10.243 1.00 89.75 96 GLY A CA 1
ATOM 734 C C . GLY A 1 96 ? 7.726 -14.365 -9.089 1.00 89.75 96 GLY A C 1
ATOM 735 O O . GLY A 1 96 ? 6.918 -14.981 -8.396 1.00 89.75 96 GLY A O 1
ATOM 736 N N . PHE A 1 97 ? 9.036 -14.349 -8.820 1.00 94.38 97 PHE A N 1
ATOM 737 C CA . PHE A 1 97 ? 9.622 -15.095 -7.700 1.00 94.38 97 PHE A CA 1
ATOM 738 C C . PHE A 1 97 ? 9.048 -14.665 -6.353 1.00 94.38 97 PHE A C 1
ATOM 740 O O . PHE A 1 97 ? 8.676 -15.519 -5.554 1.00 94.38 97 PHE A O 1
ATOM 747 N N . HIS A 1 98 ? 8.907 -13.361 -6.117 1.00 91.75 98 HIS A N 1
ATOM 748 C CA . HIS A 1 98 ? 8.280 -12.844 -4.905 1.00 91.75 98 HIS A CA 1
ATOM 749 C C . HIS A 1 98 ? 6.854 -13.382 -4.736 1.00 91.75 98 HIS A C 1
ATOM 751 O O . HIS A 1 98 ? 6.503 -13.852 -3.659 1.00 91.75 98 HIS A O 1
ATOM 757 N N . SER A 1 99 ? 6.057 -13.374 -5.808 1.00 88.12 99 SER A N 1
ATOM 758 C CA . SER A 1 99 ? 4.677 -13.872 -5.776 1.00 88.12 99 SER A CA 1
ATOM 759 C C . SER A 1 99 ? 4.617 -15.375 -5.488 1.00 88.12 99 SER A C 1
ATOM 761 O O . SER A 1 99 ? 3.822 -15.808 -4.660 1.00 88.12 99 SER A O 1
ATOM 763 N N . VAL A 1 100 ? 5.485 -16.173 -6.119 1.00 91.94 100 VAL A N 1
ATOM 764 C CA . VAL A 1 100 ? 5.562 -17.626 -5.890 1.00 91.94 100 VAL A CA 1
ATOM 765 C C . VAL A 1 100 ? 5.995 -17.932 -4.457 1.00 91.94 100 VAL A C 1
ATOM 767 O O . VAL A 1 100 ? 5.342 -18.724 -3.782 1.00 91.94 100 VAL A O 1
ATOM 770 N N . ILE A 1 101 ? 7.050 -17.276 -3.966 1.00 93.44 101 ILE A N 1
ATOM 771 C CA . ILE A 1 101 ? 7.538 -17.450 -2.592 1.00 93.44 101 ILE A CA 1
ATOM 772 C C . ILE A 1 101 ? 6.458 -17.036 -1.591 1.00 93.44 101 ILE A C 1
ATOM 774 O O . ILE A 1 101 ? 6.235 -17.752 -0.622 1.00 93.44 101 ILE A O 1
ATOM 778 N N . ALA A 1 102 ? 5.749 -15.930 -1.832 1.00 87.69 102 ALA A N 1
ATOM 779 C CA . ALA A 1 102 ? 4.668 -15.474 -0.964 1.00 87.69 102 ALA A CA 1
ATOM 780 C C . ALA A 1 102 ? 3.510 -16.481 -0.904 1.00 87.69 102 ALA A C 1
ATOM 782 O O . ALA A 1 102 ? 3.013 -16.768 0.183 1.00 87.69 102 ALA A O 1
ATOM 783 N N . VAL A 1 103 ? 3.106 -17.055 -2.042 1.00 86.38 103 VAL A N 1
ATOM 784 C CA . VAL A 1 103 ? 2.050 -18.081 -2.090 1.00 86.38 103 VAL A CA 1
ATOM 785 C C . VAL A 1 103 ? 2.497 -19.367 -1.392 1.00 86.38 103 VAL A C 1
ATOM 787 O O . VAL A 1 103 ? 1.738 -19.919 -0.599 1.00 86.38 103 VAL A O 1
ATOM 790 N N . LEU A 1 104 ? 3.729 -19.824 -1.630 1.00 90.25 104 LEU A N 1
ATOM 791 C CA . LEU A 1 104 ? 4.278 -21.007 -0.962 1.00 90.25 104 LEU A CA 1
ATOM 792 C C . LEU A 1 104 ? 4.405 -20.795 0.550 1.00 90.25 104 LEU A C 1
ATOM 794 O O . LEU A 1 104 ? 4.026 -21.667 1.326 1.00 90.25 104 LEU A O 1
ATOM 798 N N . ALA A 1 105 ? 4.877 -19.626 0.980 1.00 87.88 105 ALA A N 1
ATOM 799 C CA . ALA A 1 105 ? 4.973 -19.274 2.390 1.00 87.88 105 ALA A CA 1
ATOM 800 C C . ALA A 1 105 ? 3.587 -19.187 3.048 1.00 87.88 105 ALA A C 1
ATOM 802 O O . ALA A 1 105 ? 3.407 -19.703 4.149 1.00 87.88 105 ALA A O 1
ATOM 803 N N . ALA A 1 106 ? 2.595 -18.599 2.372 1.00 84.06 106 ALA A N 1
ATOM 804 C CA . ALA A 1 106 ? 1.217 -18.552 2.860 1.00 84.06 106 ALA A CA 1
ATOM 805 C C . ALA A 1 106 ? 0.597 -19.954 2.982 1.00 84.06 106 ALA A C 1
ATOM 807 O O . ALA A 1 106 ? -0.140 -20.219 3.927 1.00 84.06 106 ALA A O 1
ATOM 808 N N . MET A 1 107 ? 0.922 -20.861 2.057 1.00 84.19 107 MET A N 1
ATOM 809 C CA . MET A 1 107 ? 0.448 -22.244 2.087 1.00 84.19 107 MET A CA 1
ATOM 810 C C . MET A 1 107 ? 1.112 -23.071 3.199 1.00 84.19 107 MET A C 1
ATOM 812 O O . MET A 1 107 ? 0.428 -23.848 3.860 1.00 84.19 107 MET A O 1
ATOM 816 N N . LEU A 1 108 ? 2.428 -22.924 3.401 1.00 88.94 108 LEU A N 1
ATOM 817 C CA . LEU A 1 108 ? 3.215 -23.801 4.279 1.00 88.94 108 LEU A CA 1
ATOM 818 C C . LEU A 1 108 ? 3.350 -23.298 5.722 1.00 88.94 108 LEU A C 1
ATOM 820 O O . LEU A 1 108 ? 3.376 -24.116 6.635 1.00 88.94 108 LEU A O 1
ATOM 824 N N . LEU A 1 109 ? 3.475 -21.984 5.944 1.00 82.12 109 LEU A N 1
ATOM 825 C CA . LEU A 1 109 ? 3.790 -21.440 7.273 1.00 82.12 109 LEU A CA 1
ATOM 826 C C . LEU A 1 109 ? 2.539 -21.132 8.099 1.00 82.12 109 LEU A C 1
ATOM 828 O O . LEU A 1 109 ? 2.494 -21.457 9.281 1.00 82.12 109 LEU A O 1
ATOM 832 N N . PHE A 1 110 ? 1.525 -20.508 7.492 1.00 72.69 110 PHE A N 1
ATOM 833 C CA . PHE A 1 110 ? 0.308 -20.089 8.192 1.00 72.69 110 PHE A CA 1
ATOM 834 C C . PHE A 1 110 ? -0.905 -20.165 7.262 1.00 72.69 110 PHE A C 1
ATOM 836 O O . PHE A 1 110 ? -1.291 -19.137 6.696 1.00 72.69 110 PHE A O 1
ATOM 843 N N . PRO A 1 111 ? -1.540 -21.343 7.114 1.00 75.62 111 PRO A N 1
ATOM 844 C CA . PRO A 1 111 ? -2.778 -21.463 6.356 1.00 75.62 111 PRO A CA 1
ATOM 845 C C . PRO A 1 111 ? -3.901 -20.713 7.090 1.00 75.62 111 PRO A C 1
ATOM 847 O O . PRO A 1 111 ? -4.632 -21.260 7.912 1.00 75.62 111 PRO A O 1
ATOM 850 N N . GLN A 1 112 ? -4.008 -19.415 6.825 1.00 77.69 112 GLN A N 1
ATOM 851 C CA . GLN A 1 112 ? -5.113 -18.570 7.252 1.00 77.69 112 GLN A CA 1
ATOM 852 C C . GLN A 1 112 ? -6.167 -18.596 6.157 1.00 77.69 112 GLN A C 1
ATOM 854 O O . GLN A 1 112 ? -5.896 -18.323 4.988 1.00 77.69 112 GLN A O 1
ATOM 859 N N . THR A 1 113 ? -7.386 -18.927 6.545 1.00 83.25 113 THR A N 1
ATOM 860 C CA . THR A 1 113 ? -8.511 -18.952 5.623 1.00 83.25 113 THR A CA 1
ATOM 861 C C . THR A 1 113 ? -8.965 -17.538 5.287 1.00 83.25 113 THR A C 1
ATOM 863 O O . THR A 1 113 ? -8.758 -16.609 6.074 1.00 83.25 113 THR A O 1
ATOM 866 N N . VAL A 1 114 ? -9.612 -17.349 4.134 1.00 83.81 114 VAL A N 1
ATOM 867 C CA . VAL A 1 114 ? -10.076 -16.011 3.731 1.00 83.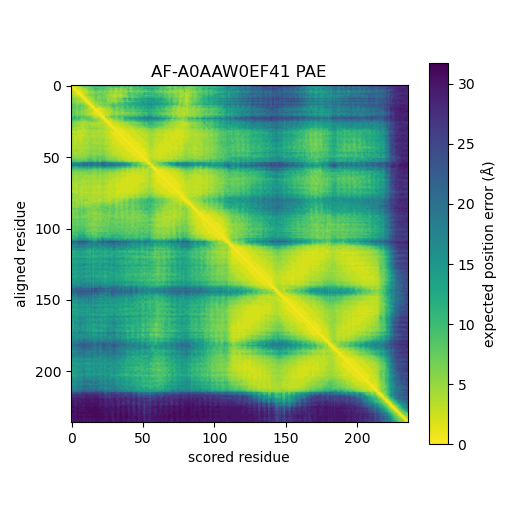81 114 VAL A CA 1
ATOM 868 C C . VAL A 1 114 ? -11.112 -15.485 4.727 1.00 83.81 114 VAL A C 1
ATOM 870 O O . VAL A 1 114 ? -11.068 -14.313 5.102 1.00 83.81 114 VAL A O 1
ATOM 873 N N . SER A 1 115 ? -11.993 -16.353 5.228 1.00 84.56 115 SER A N 1
ATOM 874 C CA . SER A 1 115 ? -12.940 -16.024 6.296 1.00 84.56 115 SER A CA 1
ATOM 875 C C . SER A 1 115 ? -12.240 -15.625 7.601 1.00 84.56 115 SER A C 1
ATOM 877 O O . SER A 1 115 ? -12.612 -14.612 8.193 1.00 84.56 115 SER A O 1
ATOM 879 N N . ALA A 1 116 ? -11.202 -16.353 8.037 1.00 86.62 116 ALA A N 1
ATOM 880 C CA . ALA A 1 116 ? -10.444 -15.992 9.241 1.00 86.62 116 ALA A CA 1
ATOM 881 C C . ALA A 1 116 ? -9.763 -14.627 9.077 1.00 86.62 116 ALA A C 1
ATOM 883 O O . ALA A 1 116 ? -9.940 -13.741 9.917 1.00 86.62 116 ALA A O 1
ATOM 884 N N . GLN A 1 117 ? -9.085 -14.412 7.946 1.00 88.25 117 GLN A N 1
ATOM 885 C CA . GLN A 1 117 ? -8.459 -13.135 7.618 1.00 88.25 117 GLN A CA 1
ATOM 886 C C . GLN A 1 117 ? -9.487 -11.996 7.600 1.00 88.25 117 GLN A C 1
ATOM 888 O O . GLN A 1 117 ? -9.242 -10.933 8.168 1.00 88.25 117 GLN A O 1
ATOM 893 N N . PHE A 1 118 ? -10.655 -12.209 6.991 1.00 88.88 118 PHE A N 1
ATOM 894 C CA . PHE A 1 118 ? -11.727 -11.221 6.964 1.00 88.88 118 PHE A CA 1
ATOM 895 C C . PHE A 1 118 ? -12.202 -10.859 8.377 1.00 88.88 118 PHE A C 1
ATOM 897 O O . PHE A 1 118 ? -12.322 -9.676 8.692 1.00 88.88 118 PHE A O 1
ATOM 904 N N . THR A 1 119 ? -12.436 -11.849 9.243 1.00 89.62 119 THR A N 1
ATOM 905 C CA . THR A 1 119 ? -12.877 -11.594 10.623 1.00 89.62 119 THR A CA 1
ATOM 906 C C . THR A 1 119 ? -11.819 -10.874 11.460 1.00 89.62 119 THR A C 1
ATOM 908 O O . THR A 1 119 ? -12.175 -9.957 12.195 1.00 89.62 119 THR A O 1
ATOM 911 N N . ALA A 1 120 ? -10.532 -11.196 11.290 1.00 90.69 120 ALA A N 1
ATOM 912 C CA . ALA A 1 120 ? -9.437 -10.480 11.944 1.00 90.69 120 ALA A CA 1
ATOM 913 C C . ALA A 1 120 ? -9.383 -9.008 11.497 1.00 90.69 120 ALA A C 1
ATOM 915 O O . ALA A 1 120 ? -9.345 -8.100 12.320 1.00 90.69 120 ALA A O 1
ATOM 916 N N . ARG A 1 121 ? -9.503 -8.741 10.190 1.00 90.56 121 ARG A N 1
ATOM 917 C CA . ARG A 1 121 ? -9.571 -7.360 9.674 1.00 90.56 121 ARG A CA 1
ATOM 918 C C . ARG A 1 121 ? -10.825 -6.621 10.117 1.00 90.56 121 ARG A C 1
ATOM 920 O O . ARG A 1 121 ? -10.805 -5.410 10.296 1.00 90.56 121 ARG A O 1
ATOM 927 N N . LEU A 1 122 ? -11.929 -7.333 10.291 1.00 91.19 122 LEU A N 1
ATOM 928 C CA . LEU A 1 122 ? -13.156 -6.747 10.804 1.00 91.19 122 LEU A CA 1
ATOM 929 C C . LEU A 1 122 ? -12.996 -6.326 12.277 1.00 91.19 122 LEU A C 1
ATOM 931 O O . LEU A 1 122 ? -13.515 -5.279 12.663 1.00 91.19 122 LEU A O 1
ATOM 935 N N . GLN A 1 123 ? -12.237 -7.080 13.081 1.00 92.38 123 GLN A N 1
ATOM 936 C CA . GLN A 1 123 ? -11.863 -6.673 14.442 1.00 92.38 123 GLN A CA 1
ATOM 937 C C . GLN A 1 123 ? -11.024 -5.388 14.440 1.00 92.38 123 GLN A C 1
ATOM 939 O O . GLN A 1 123 ? -11.281 -4.520 15.273 1.00 92.38 123 GLN A O 1
ATOM 944 N N . ASP A 1 124 ? -10.126 -5.209 13.461 1.00 92.25 124 ASP A N 1
ATOM 945 C CA . ASP A 1 124 ? -9.348 -3.967 13.292 1.00 92.25 124 ASP A CA 1
ATOM 946 C C . ASP A 1 124 ? -10.246 -2.728 13.070 1.00 92.25 124 ASP A C 1
ATOM 948 O O . ASP A 1 124 ? -9.844 -1.612 13.388 1.00 92.25 124 ASP A O 1
ATOM 952 N N . VAL A 1 125 ? -11.476 -2.897 12.559 1.00 93.31 125 VAL A N 1
ATOM 953 C CA . VAL A 1 125 ? -12.468 -1.808 12.433 1.00 93.31 125 VAL A CA 1
ATOM 954 C C . VAL A 1 125 ? -13.233 -1.600 13.740 1.00 93.31 125 VAL A C 1
ATOM 956 O O . VAL A 1 125 ? -13.455 -0.467 14.165 1.00 93.31 125 VAL A O 1
ATOM 959 N N . PHE A 1 126 ? -13.659 -2.686 14.387 1.00 93.38 126 PHE A N 1
ATOM 960 C CA . PHE A 1 126 ? -14.461 -2.608 15.608 1.00 93.38 126 PHE A CA 1
ATOM 961 C C . PHE A 1 126 ? -13.672 -2.125 16.827 1.00 93.38 126 PHE A C 1
ATOM 963 O O . PHE A 1 126 ? -14.227 -1.384 17.634 1.00 93.38 126 PHE A O 1
ATOM 970 N N . GLY A 1 127 ? -12.396 -2.493 16.959 1.00 93.44 127 GLY A N 1
ATOM 971 C CA . GLY A 1 127 ? -11.555 -2.091 18.092 1.00 93.44 127 GLY A CA 1
ATOM 972 C C . GLY A 1 127 ? -11.490 -0.569 18.278 1.00 93.44 127 GLY A C 1
ATOM 973 O O . GLY A 1 127 ? -11.859 -0.071 19.346 1.00 93.44 127 GLY A O 1
ATOM 974 N N . PRO A 1 128 ? -11.109 0.199 17.240 1.00 93.44 128 PRO A N 1
ATOM 975 C CA . PRO A 1 128 ? -11.118 1.655 17.306 1.00 93.44 128 PRO A CA 1
ATOM 976 C C . PRO A 1 128 ? -12.528 2.237 17.493 1.00 93.44 128 PRO A C 1
ATOM 978 O O . PRO A 1 128 ? -12.678 3.224 18.206 1.00 93.44 128 PRO A O 1
ATOM 981 N N . LEU A 1 129 ? -13.582 1.621 16.940 1.00 91.81 129 LEU A N 1
ATOM 982 C CA . LEU A 1 129 ? -14.958 2.089 17.164 1.00 91.81 129 LEU A CA 1
ATOM 983 C C . LEU A 1 129 ? -15.385 1.974 18.630 1.00 91.81 129 LEU A C 1
ATOM 985 O O . LEU A 1 129 ? -15.971 2.917 19.159 1.00 91.81 129 LEU A O 1
ATOM 989 N N . VAL A 1 130 ? -15.064 0.870 19.304 1.00 94.06 130 VAL A N 1
ATOM 990 C CA . VAL A 1 130 ? -15.342 0.714 20.740 1.00 94.06 130 VAL A CA 1
ATOM 991 C C . VAL A 1 130 ? -14.576 1.767 21.538 1.00 94.06 130 VAL A C 1
ATOM 993 O O . VAL A 1 130 ? -15.191 2.523 22.287 1.00 94.06 130 VAL A O 1
ATOM 996 N N . LYS A 1 131 ? -13.268 1.910 21.282 1.00 93.62 131 LYS A N 1
ATOM 997 C CA . LYS A 1 131 ? -12.434 2.938 21.925 1.00 93.62 131 LYS A CA 1
ATOM 998 C C . LYS A 1 131 ? -12.977 4.350 21.692 1.00 93.62 131 LYS A C 1
ATOM 1000 O O . LYS A 1 131 ? -12.939 5.182 22.592 1.00 93.62 131 LYS A O 1
ATOM 1005 N N . SER A 1 132 ? -13.519 4.620 20.503 1.00 92.88 132 SER A N 1
ATOM 1006 C CA . SER A 1 132 ? -14.129 5.912 20.201 1.00 92.88 132 SER A CA 1
ATOM 1007 C C . SER A 1 132 ? -15.330 6.194 21.105 1.00 92.88 132 SER A C 1
ATOM 1009 O O . SER A 1 132 ? -15.454 7.311 21.591 1.00 92.88 132 SER A O 1
ATOM 1011 N N . ILE A 1 133 ? -16.191 5.210 21.389 1.00 92.44 133 ILE A N 1
ATOM 1012 C CA . ILE A 1 133 ? -17.364 5.390 22.263 1.00 92.44 133 ILE A CA 1
ATOM 1013 C C . ILE A 1 133 ? -16.930 5.709 23.698 1.00 92.44 133 ILE A C 1
ATOM 1015 O O . ILE A 1 133 ? -17.556 6.544 24.354 1.00 92.44 133 ILE A O 1
ATOM 1019 N N . ASP A 1 134 ? -15.855 5.087 24.178 1.00 93.88 134 ASP A N 1
ATOM 1020 C CA . ASP A 1 134 ? -15.324 5.366 25.513 1.00 93.88 134 ASP A CA 1
ATOM 1021 C C . ASP A 1 134 ? -14.739 6.782 25.600 1.00 93.88 134 ASP A C 1
ATOM 1023 O O . ASP A 1 134 ? -15.109 7.536 26.500 1.00 93.88 134 ASP A O 1
ATOM 1027 N N . LEU A 1 135 ? -13.968 7.211 24.594 1.00 91.81 135 LEU A N 1
ATOM 1028 C CA . LEU A 1 135 ? -13.466 8.590 24.500 1.00 91.81 135 LEU A CA 1
ATOM 1029 C C . LEU A 1 135 ? -14.598 9.626 24.410 1.00 91.81 135 LEU A C 1
ATOM 1031 O O . LEU A 1 135 ? -14.517 10.696 25.009 1.00 91.81 135 LEU A O 1
ATOM 1035 N N . HIS A 1 136 ? -15.694 9.307 23.717 1.00 91.06 136 HIS A N 1
ATOM 1036 C CA . HIS A 1 136 ? -16.885 10.160 23.689 1.00 91.06 136 HIS A CA 1
ATOM 1037 C C . HIS A 1 136 ? -17.506 10.338 25.081 1.00 91.06 136 HIS A C 1
ATOM 1039 O O . HIS A 1 136 ? -17.940 11.435 25.434 1.00 91.06 136 HIS A O 1
ATOM 1045 N N . ARG A 1 137 ? -17.555 9.270 25.886 1.00 91.38 137 ARG A N 1
ATOM 1046 C CA . ARG A 1 137 ? -18.058 9.327 27.268 1.00 91.38 137 ARG A CA 1
ATOM 1047 C C . ARG A 1 137 ? -17.127 10.108 28.186 1.00 91.38 137 ARG A C 1
ATOM 1049 O O . ARG A 1 137 ? -17.611 10.744 29.116 1.00 91.38 137 ARG A O 1
ATOM 1056 N N . GLU A 1 138 ? -15.822 10.041 27.952 1.00 90.81 138 GLU A N 1
ATOM 1057 C CA . GLU A 1 138 ? -14.831 10.830 28.683 1.00 90.81 138 GLU A CA 1
ATOM 1058 C C . GLU A 1 138 ? -14.956 12.319 28.354 1.00 90.81 138 GLU A C 1
ATOM 1060 O O . GLU A 1 138 ? -15.076 13.126 29.273 1.00 90.81 138 GLU A O 1
ATOM 1065 N N . LEU A 1 139 ? -15.058 12.677 27.069 1.00 88.81 139 LEU A N 1
ATOM 1066 C CA . LEU A 1 139 ? -15.273 14.059 26.624 1.00 88.81 139 LEU A CA 1
ATOM 1067 C C . LEU A 1 139 ? -16.541 14.678 27.218 1.00 88.81 139 LEU A C 1
ATOM 1069 O O . LEU A 1 139 ? -16.510 15.820 27.661 1.00 88.81 139 LEU A O 1
ATOM 1073 N N . LEU A 1 140 ? -17.636 13.914 27.302 1.00 89.25 140 LEU A N 1
ATOM 1074 C CA . LEU A 1 140 ? -18.891 14.367 27.917 1.00 89.25 140 LEU A CA 1
ATOM 1075 C C . LEU A 1 140 ? -18.763 14.707 29.411 1.00 89.25 140 LEU A C 1
ATOM 1077 O O . LEU A 1 140 ? -19.580 15.463 29.932 1.00 89.25 140 LEU A O 1
ATOM 1081 N N . LYS A 1 141 ? -17.781 14.131 30.113 1.00 90.25 141 LYS A N 1
ATOM 1082 C CA . LYS A 1 141 ? -17.538 14.383 31.543 1.00 90.25 141 LYS A CA 1
ATOM 1083 C C . LYS A 1 141 ? -16.556 15.529 31.780 1.00 90.25 141 LYS A C 1
ATOM 1085 O O . LYS A 1 141 ? -16.440 15.989 32.914 1.00 90.25 141 LYS A O 1
ATOM 1090 N N . MET A 1 142 ? -15.829 15.961 30.751 1.00 86.38 142 MET A N 1
ATOM 1091 C CA . MET A 1 142 ? -14.821 17.010 30.862 1.00 86.38 142 MET A CA 1
ATOM 1092 C C . MET A 1 142 ? -15.425 18.386 30.557 1.00 86.38 142 MET A C 1
ATOM 1094 O O . MET A 1 142 ? -16.248 18.515 29.650 1.00 86.38 142 MET A O 1
ATOM 1098 N N . PRO A 1 143 ? -15.011 19.444 31.274 1.00 84.50 143 PRO A N 1
ATOM 1099 C CA . PRO A 1 143 ? -15.392 20.801 30.914 1.00 84.50 143 PRO A CA 1
ATOM 1100 C C . PRO A 1 143 ? -14.721 21.202 29.592 1.00 84.50 143 PRO A C 1
ATOM 1102 O O . PRO A 1 143 ? -13.527 20.975 29.404 1.00 84.50 143 PRO A O 1
ATOM 1105 N N . SER A 1 144 ? -15.470 21.860 28.706 1.00 78.38 144 SER A N 1
ATOM 1106 C CA . SER A 1 144 ? -15.023 22.277 27.363 1.00 78.38 144 SER A CA 1
ATOM 1107 C C . SER A 1 144 ? -13.867 23.285 27.356 1.00 78.38 144 SER A C 1
ATOM 1109 O O . SER A 1 144 ? -13.254 23.517 26.322 1.00 78.38 144 SER A O 1
ATOM 1111 N N . THR A 1 145 ? -13.570 23.902 28.499 1.00 76.81 145 THR A N 1
ATOM 1112 C CA . THR A 1 145 ? -12.502 24.902 28.658 1.00 76.81 145 THR A CA 1
ATOM 1113 C C . THR A 1 145 ? -11.161 24.276 29.060 1.00 76.81 145 THR A C 1
ATOM 1115 O O . THR A 1 145 ? -10.153 24.979 29.120 1.00 76.81 145 THR A O 1
ATOM 1118 N N . SER A 1 146 ? -11.115 22.976 29.382 1.00 80.81 146 SER A N 1
ATOM 1119 C CA . SER A 1 146 ? -9.860 22.337 29.786 1.00 80.81 146 SER A CA 1
ATOM 1120 C C . SER A 1 146 ? -8.945 22.094 28.574 1.00 80.81 146 SER A C 1
ATOM 1122 O O . SER A 1 146 ? -9.415 21.709 27.504 1.00 80.81 146 SER A O 1
ATOM 1124 N N . PRO A 1 147 ? -7.617 22.253 28.715 1.00 81.25 147 PRO A N 1
ATOM 1125 C CA . PRO A 1 147 ? -6.676 21.927 27.639 1.00 81.25 147 PRO A CA 1
ATOM 1126 C C . PRO A 1 147 ? -6.664 20.426 27.299 1.00 81.25 147 PRO A C 1
ATOM 1128 O O . PRO A 1 147 ? -6.249 20.034 26.208 1.00 81.25 147 PRO A O 1
ATOM 1131 N N . ASP A 1 148 ? -7.134 19.578 28.216 1.00 84.94 148 ASP A N 1
ATOM 1132 C CA . ASP A 1 148 ? -7.249 18.134 28.012 1.00 84.94 148 ASP A CA 1
ATOM 1133 C C . ASP A 1 148 ? -8.443 17.761 27.123 1.00 84.94 148 ASP A C 1
ATOM 1135 O O . ASP A 1 148 ? -8.406 16.726 26.455 1.00 84.94 148 ASP A O 1
ATOM 1139 N N . PHE A 1 149 ? -9.460 18.627 27.032 1.00 85.31 149 PHE A N 1
ATOM 1140 C CA . PHE A 1 149 ? -10.577 18.463 26.102 1.00 85.31 149 PHE A CA 1
ATOM 1141 C C . PHE A 1 149 ? -10.091 18.456 24.647 1.00 85.31 149 PHE A C 1
ATOM 1143 O O . PHE A 1 149 ? -10.428 17.546 23.889 1.00 85.31 149 PHE A O 1
ATOM 1150 N N . VAL A 1 150 ? -9.222 19.407 24.278 1.00 83.31 150 VAL A N 1
ATOM 1151 C CA . VAL A 1 150 ? -8.657 19.511 22.921 1.00 83.31 150 VAL A CA 1
ATOM 1152 C C . VAL A 1 150 ? -7.864 18.250 22.577 1.00 83.31 150 VAL A C 1
ATOM 1154 O O . VAL A 1 150 ? -8.172 17.585 21.588 1.00 83.31 150 VAL A O 1
ATOM 1157 N N . LYS A 1 151 ? -6.934 17.838 23.448 1.00 86.56 151 LYS A N 1
ATOM 1158 C CA . LYS A 1 151 ? -6.123 16.622 23.254 1.00 86.56 151 LYS A CA 1
ATOM 1159 C C . LYS A 1 151 ? -6.979 15.364 23.099 1.00 86.56 151 LYS A C 1
ATOM 1161 O O . LYS A 1 151 ? -6.706 14.513 22.255 1.00 86.56 151 LYS A O 1
ATOM 1166 N N . THR A 1 152 ? -8.026 15.239 23.912 1.00 86.56 152 THR A N 1
ATOM 1167 C CA . THR A 1 152 ? -8.923 14.076 23.875 1.00 86.56 152 THR A CA 1
ATOM 1168 C C . THR A 1 152 ? -9.785 14.086 22.608 1.00 86.56 152 THR A C 1
ATOM 1170 O O . THR A 1 152 ? -10.024 13.031 22.022 1.00 86.56 152 THR A O 1
ATOM 1173 N N . SER A 1 153 ? -10.193 15.264 22.125 1.00 86.12 153 SER A N 1
ATOM 1174 C CA . SER A 1 153 ? -10.936 15.417 20.867 1.00 86.12 153 SER A CA 1
ATOM 1175 C C . SER A 1 153 ? -10.088 15.090 19.627 1.00 86.12 153 SER A C 1
ATOM 1177 O O . SER A 1 153 ? -10.575 14.442 18.695 1.00 86.12 153 SER A O 1
ATOM 1179 N N . GLU A 1 154 ? -8.803 15.452 19.634 1.00 87.38 154 GLU A N 1
ATOM 1180 C CA . GLU A 1 154 ? -7.848 15.095 18.580 1.00 87.38 154 GLU A CA 1
ATOM 1181 C C . GLU A 1 154 ? -7.584 13.587 18.571 1.00 87.38 154 GLU A C 1
ATOM 1183 O O . GLU A 1 154 ? -7.737 12.943 17.533 1.00 87.38 154 GLU A O 1
ATOM 1188 N N . SER A 1 155 ? -7.312 13.004 19.744 1.00 89.81 155 SER A N 1
ATOM 1189 C CA . SER A 1 155 ? -7.167 11.553 19.929 1.00 89.81 155 SER A CA 1
ATOM 1190 C C . SER A 1 155 ? -8.404 10.788 19.444 1.00 89.81 155 SER A C 1
ATOM 1192 O O . SER A 1 155 ? -8.294 9.779 18.745 1.00 89.81 155 SER A O 1
ATOM 1194 N N . LEU A 1 156 ? -9.607 11.297 19.730 1.00 91.19 156 LEU A N 1
ATOM 1195 C CA . LEU A 1 156 ? -10.847 10.728 19.211 1.00 91.19 156 LEU A CA 1
ATOM 1196 C C . LEU A 1 156 ? -10.890 10.756 17.673 1.00 91.19 156 LEU A C 1
ATOM 1198 O O . LEU A 1 156 ? -11.253 9.754 17.052 1.00 91.19 156 LEU A O 1
ATOM 1202 N N . SER A 1 157 ? -10.506 11.876 17.053 1.00 89.56 157 SER A N 1
ATOM 1203 C CA . SER A 1 157 ? -10.430 12.000 15.592 1.00 89.56 157 SER A CA 1
ATOM 1204 C C . SER A 1 157 ? -9.448 11.006 14.981 1.00 89.56 157 SER A C 1
ATOM 1206 O O . SER A 1 157 ? -9.762 10.367 13.976 1.00 89.56 157 SER A O 1
ATOM 1208 N N . GLU A 1 158 ? -8.285 10.815 15.600 1.00 91.31 158 GLU A N 1
ATOM 1209 C CA . GLU A 1 158 ? -7.292 9.835 15.159 1.00 91.31 158 GLU A CA 1
ATOM 1210 C C . GLU A 1 158 ? -7.814 8.399 15.246 1.00 91.31 158 GLU A C 1
ATOM 1212 O O . GLU A 1 158 ? -7.683 7.632 14.290 1.00 91.31 158 GLU A O 1
ATOM 1217 N N . VAL A 1 159 ? -8.468 8.041 16.353 1.00 93.50 159 VAL A N 1
ATOM 1218 C CA . VAL A 1 159 ? -9.051 6.707 16.550 1.00 93.50 159 VAL A CA 1
ATOM 1219 C C . VAL A 1 159 ? -10.130 6.415 15.501 1.00 93.50 159 VAL A C 1
ATOM 1221 O O . VAL A 1 159 ? -10.151 5.326 14.920 1.00 93.50 159 VAL A O 1
ATOM 1224 N N . VAL A 1 160 ? -10.996 7.386 15.199 1.00 92.50 160 VAL A N 1
ATOM 1225 C CA . VAL A 1 160 ? -12.047 7.228 14.182 1.00 92.50 160 VAL A CA 1
ATOM 1226 C C . VAL A 1 160 ? -11.468 7.170 12.763 1.00 92.50 160 VAL A C 1
ATOM 1228 O O . VAL A 1 160 ? -11.891 6.326 11.970 1.00 92.50 160 VAL A O 1
ATOM 1231 N N . LYS A 1 161 ? -10.442 7.973 12.450 1.00 91.06 161 LYS A N 1
ATOM 1232 C CA . LYS A 1 161 ? -9.685 7.853 11.189 1.00 91.06 161 LYS A CA 1
ATOM 1233 C C . LYS A 1 161 ? -9.029 6.477 11.052 1.00 91.06 161 LYS A C 1
ATOM 1235 O O . LYS A 1 161 ? -9.009 5.920 9.957 1.00 91.06 161 LYS A O 1
ATOM 1240 N N . GLY A 1 162 ? -8.547 5.903 12.156 1.00 90.12 162 GLY A N 1
ATOM 1241 C CA . GLY A 1 162 ? -8.044 4.530 12.207 1.00 90.12 162 GLY A CA 1
ATOM 1242 C C . GLY A 1 162 ? -9.102 3.497 11.802 1.00 90.12 162 GLY A C 1
ATOM 1243 O O . GLY A 1 162 ? -8.820 2.623 10.980 1.00 90.12 162 GLY A O 1
ATOM 1244 N N . ALA A 1 163 ? -10.339 3.639 12.296 1.00 91.44 163 ALA A N 1
ATOM 1245 C CA . ALA A 1 163 ? -11.459 2.781 11.894 1.00 91.44 163 ALA A CA 1
ATOM 1246 C C . ALA A 1 163 ? -11.785 2.904 10.395 1.00 91.44 163 ALA A C 1
ATOM 1248 O O . ALA A 1 163 ? -12.011 1.894 9.727 1.00 91.44 163 ALA A O 1
ATOM 1249 N N . GLU A 1 164 ? -11.798 4.125 9.847 1.00 90.94 164 GLU A N 1
ATOM 1250 C CA . GLU A 1 164 ? -12.033 4.345 8.413 1.00 90.94 164 GLU A CA 1
ATOM 1251 C C . GLU A 1 164 ? -10.913 3.768 7.543 1.00 90.94 164 GLU A C 1
ATOM 1253 O O . GLU A 1 164 ? -11.191 3.118 6.530 1.00 90.94 164 GLU A O 1
ATOM 1258 N N . ALA A 1 165 ? -9.653 3.941 7.947 1.00 90.12 165 ALA A N 1
ATOM 1259 C CA . ALA A 1 165 ? -8.508 3.375 7.242 1.00 90.12 165 ALA A CA 1
ATOM 1260 C C . ALA A 1 165 ? -8.592 1.839 7.170 1.00 90.12 165 ALA A C 1
ATOM 1262 O O . ALA A 1 165 ? -8.309 1.250 6.121 1.00 90.12 165 ALA A O 1
ATOM 1263 N N . ALA A 1 166 ? -9.068 1.196 8.242 1.00 91.12 166 ALA A N 1
ATOM 1264 C CA . ALA A 1 166 ? -9.263 -0.249 8.318 1.00 91.12 166 ALA A CA 1
ATOM 1265 C C . ALA A 1 166 ? -10.410 -0.783 7.427 1.00 91.12 166 ALA A C 1
ATOM 1267 O O . ALA A 1 166 ? -10.435 -1.973 7.107 1.00 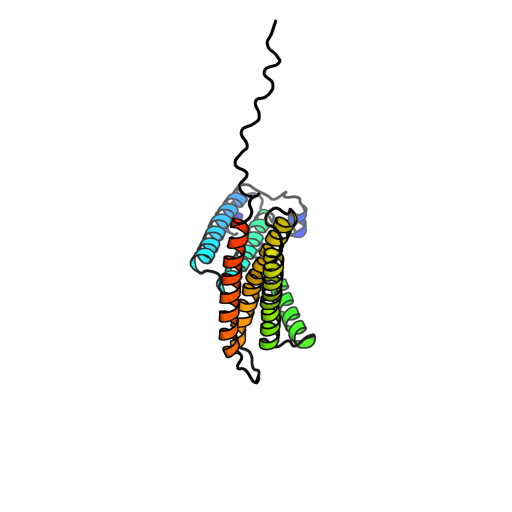91.12 166 ALA A O 1
ATOM 1268 N N . LEU A 1 167 ? -11.320 0.060 6.917 1.00 89.94 167 LEU A N 1
ATOM 1269 C CA . LEU A 1 167 ? -12.378 -0.390 5.994 1.00 89.94 167 LEU A CA 1
ATOM 1270 C C . LEU A 1 167 ? -11.834 -0.855 4.639 1.00 89.94 167 LEU A C 1
ATOM 1272 O O . LEU A 1 167 ? -12.393 -1.764 4.021 1.00 89.94 167 LEU A O 1
ATOM 1276 N N . THR A 1 168 ? -10.754 -0.239 4.158 1.00 88.38 168 THR A N 1
ATOM 1277 C CA . THR A 1 168 ? -10.147 -0.581 2.863 1.00 88.38 168 THR A CA 1
ATOM 1278 C C . THR A 1 168 ? -9.627 -2.024 2.830 1.00 88.38 168 THR A C 1
ATOM 1280 O O . THR A 1 168 ? -10.034 -2.770 1.933 1.00 88.38 168 THR A O 1
ATOM 1283 N N . PRO A 1 169 ? -8.788 -2.480 3.785 1.00 87.75 169 PRO A N 1
ATOM 1284 C CA . PRO A 1 169 ? -8.331 -3.867 3.806 1.00 87.75 169 PRO A CA 1
ATOM 1285 C C . PRO A 1 169 ? -9.472 -4.869 4.039 1.00 87.75 169 PRO A C 1
ATOM 1287 O O . PRO A 1 169 ? -9.466 -5.928 3.411 1.00 87.75 169 PRO A O 1
ATOM 1290 N N . VAL A 1 170 ? -10.497 -4.531 4.836 1.00 88.56 170 VAL A N 1
ATOM 1291 C CA . VAL A 1 170 ? -11.705 -5.371 4.983 1.00 88.56 170 VAL A CA 1
ATOM 1292 C C . VAL A 1 170 ? -12.451 -5.510 3.656 1.00 88.56 170 VAL A C 1
ATOM 1294 O O . VAL A 1 170 ? -12.891 -6.602 3.300 1.00 88.56 170 VAL A O 1
ATOM 1297 N N . ALA A 1 171 ? -12.569 -4.431 2.880 1.00 87.56 171 ALA A N 1
ATOM 1298 C CA . ALA A 1 171 ? -13.213 -4.473 1.572 1.00 87.56 171 ALA A CA 1
ATOM 1299 C C . ALA A 1 171 ? -12.434 -5.319 0.554 1.00 87.56 171 ALA A C 1
ATOM 1301 O O . ALA A 1 171 ? -13.057 -5.989 -0.270 1.00 87.56 171 ALA A O 1
ATOM 1302 N N . ILE A 1 172 ? -11.100 -5.312 0.617 1.00 84.56 172 ILE A N 1
ATOM 1303 C CA . ILE A 1 172 ? -10.243 -6.161 -0.221 1.00 84.56 172 IL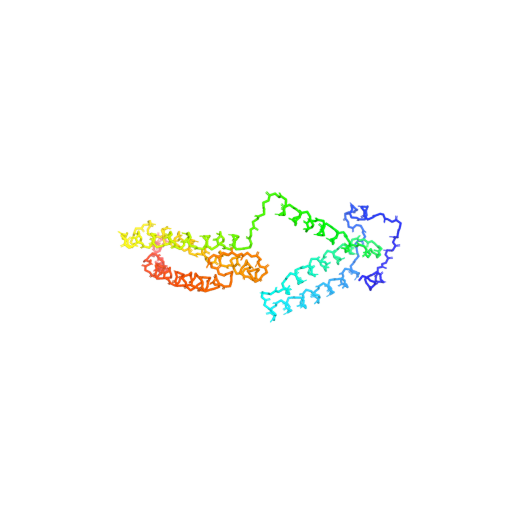E A CA 1
ATOM 1304 C C . ILE A 1 172 ? -10.436 -7.635 0.154 1.00 84.56 172 ILE A C 1
ATOM 1306 O O . ILE A 1 172 ? -10.759 -8.435 -0.722 1.00 84.56 172 ILE A O 1
ATOM 1310 N N . ALA A 1 173 ? -10.337 -7.977 1.444 1.00 85.62 173 ALA A N 1
ATOM 1311 C CA . ALA A 1 173 ? -10.583 -9.338 1.929 1.00 85.62 173 ALA A CA 1
ATOM 1312 C C . ALA A 1 173 ? -12.012 -9.807 1.597 1.00 85.62 173 ALA A C 1
ATOM 1314 O O . ALA A 1 173 ? -12.232 -10.939 1.173 1.00 85.62 173 ALA A O 1
ATOM 1315 N N . GLY A 1 174 ? -12.991 -8.902 1.683 1.00 85.94 174 GLY A N 1
ATOM 1316 C CA . GLY A 1 174 ? -14.389 -9.199 1.394 1.00 85.94 174 GLY A CA 1
ATOM 1317 C C . GLY A 1 174 ? -14.683 -9.557 -0.068 1.00 85.94 174 GLY A C 1
ATOM 1318 O O . GLY A 1 174 ? -15.681 -10.223 -0.342 1.00 85.94 174 GLY A O 1
ATOM 1319 N N . ARG A 1 175 ? -13.826 -9.150 -1.017 1.00 84.25 175 ARG A N 1
ATOM 1320 C CA . ARG A 1 175 ? -13.931 -9.569 -2.428 1.00 84.25 175 ARG A CA 1
ATOM 1321 C C . ARG A 1 175 ? -13.523 -11.032 -2.619 1.00 84.25 175 ARG A C 1
ATOM 1323 O O . ARG A 1 175 ? -14.068 -11.691 -3.495 1.00 84.25 175 ARG A O 1
ATOM 1330 N N . LEU A 1 176 ? -12.613 -11.531 -1.784 1.00 84.00 176 LEU A N 1
ATOM 1331 C CA . LEU A 1 176 ? -12.091 -12.898 -1.834 1.00 84.00 176 LEU A CA 1
ATOM 1332 C C . LEU A 1 176 ? -12.989 -13.906 -1.092 1.00 84.00 176 LEU A C 1
ATOM 1334 O O . LEU A 1 176 ? -12.832 -15.109 -1.271 1.00 84.00 176 LEU A O 1
ATOM 1338 N N . LEU A 1 177 ? -13.968 -13.448 -0.300 1.00 85.00 177 LEU A N 1
ATOM 1339 C CA . LEU A 1 177 ? -14.894 -14.323 0.441 1.00 85.00 177 LEU A CA 1
ATOM 1340 C C . LEU A 1 177 ? -15.671 -15.298 -0.459 1.00 85.00 177 LEU A C 1
ATOM 1342 O O . LEU A 1 177 ? -16.052 -16.368 -0.007 1.00 85.00 177 LEU A O 1
ATOM 1346 N N . GLN A 1 178 ? -15.925 -14.945 -1.725 1.00 82.25 178 GLN A N 1
ATOM 1347 C CA . GLN A 1 178 ? -16.641 -15.832 -2.656 1.00 82.25 178 GLN A CA 1
ATOM 1348 C C . GLN A 1 178 ? -15.799 -17.021 -3.128 1.00 82.25 178 GLN A C 1
ATOM 1350 O O . GLN A 1 178 ? -16.368 -18.023 -3.544 1.00 82.25 178 GLN A O 1
ATOM 1355 N N . SER A 1 179 ? -14.471 -16.905 -3.081 1.00 81.50 179 SER A N 1
ATOM 1356 C CA . SER A 1 179 ? -13.545 -17.986 -3.434 1.00 81.50 179 SER A CA 1
ATOM 1357 C C . SER A 1 179 ? -13.190 -18.889 -2.252 1.00 81.50 179 SER A C 1
ATOM 1359 O O . SER A 1 179 ? -12.416 -19.825 -2.424 1.00 81.50 179 SER A O 1
ATOM 1361 N N . ASP A 1 180 ? -13.717 -18.608 -1.059 1.00 81.81 180 ASP A N 1
ATOM 1362 C CA . ASP A 1 180 ? -13.405 -19.384 0.138 1.00 81.81 180 ASP A CA 1
ATOM 1363 C C . ASP A 1 180 ? -14.211 -20.691 0.171 1.00 81.81 180 ASP A C 1
ATOM 1365 O O . ASP A 1 180 ? -15.436 -20.682 0.032 1.00 81.81 180 ASP A O 1
ATOM 1369 N N . LEU A 1 181 ? -13.525 -21.821 0.360 1.00 75.25 181 LEU A N 1
ATOM 1370 C CA . LEU A 1 181 ? -14.107 -23.166 0.292 1.00 75.25 181 LEU A CA 1
ATOM 1371 C C . LEU A 1 181 ? -14.263 -23.758 1.697 1.00 75.25 181 LEU A C 1
ATOM 1373 O O . LEU A 1 181 ? -13.671 -24.781 2.027 1.00 75.25 181 LEU A O 1
ATOM 1377 N N . ILE A 1 182 ? -15.007 -23.072 2.566 1.00 78.25 182 ILE A N 1
ATOM 1378 C CA . ILE A 1 182 ? -15.125 -23.451 3.980 1.00 78.25 182 ILE A CA 1
ATOM 1379 C C . ILE A 1 182 ? -16.581 -23.579 4.384 1.00 78.25 182 ILE A C 1
ATOM 1381 O O . ILE A 1 182 ? -17.398 -22.698 4.122 1.00 78.25 182 ILE A O 1
ATOM 1385 N N . TYR A 1 183 ? -16.874 -24.672 5.084 1.00 71.69 183 TYR A N 1
ATOM 1386 C CA . TYR A 1 183 ? -18.141 -24.888 5.765 1.00 71.69 183 TYR A CA 1
ATOM 1387 C C . TYR A 1 183 ? -18.056 -24.362 7.199 1.00 71.69 183 TYR A C 1
ATOM 1389 O O . TYR A 1 183 ? -17.419 -24.967 8.054 1.00 71.69 183 TYR A O 1
ATOM 1397 N N . ASN A 1 184 ? -18.721 -23.237 7.455 1.00 75.19 184 ASN A N 1
ATOM 1398 C CA . ASN A 1 184 ? -18.904 -22.655 8.783 1.00 75.19 184 ASN A CA 1
ATOM 1399 C C . ASN A 1 184 ? -20.399 -22.442 9.056 1.00 75.19 184 ASN A C 1
ATOM 1401 O O . ASN A 1 184 ? -21.223 -22.496 8.145 1.00 75.19 184 ASN A O 1
ATOM 1405 N N . ARG A 1 185 ? -20.755 -22.145 10.314 1.00 82.62 185 ARG A N 1
ATOM 1406 C CA . ARG A 1 185 ? -22.140 -21.805 10.701 1.00 82.62 185 ARG A CA 1
ATOM 1407 C C . ARG A 1 185 ? -22.699 -20.601 9.931 1.00 82.62 185 ARG A C 1
ATOM 1409 O O . ARG A 1 185 ? -23.907 -20.516 9.741 1.00 82.62 185 ARG A O 1
ATOM 1416 N N . PHE A 1 186 ? -21.827 -19.684 9.518 1.00 81.69 186 PHE A N 1
ATOM 1417 C CA . PHE A 1 186 ? -22.163 -18.548 8.665 1.00 81.69 186 PHE A CA 1
ATOM 1418 C C . PHE A 1 186 ? -21.548 -18.756 7.289 1.00 81.69 186 PHE A C 1
ATOM 1420 O O . PHE A 1 186 ? -20.374 -19.126 7.189 1.00 81.69 186 PHE A O 1
ATOM 1427 N N . GLN A 1 187 ? -22.320 -18.491 6.236 1.00 83.81 187 GLN A N 1
ATOM 1428 C CA . GLN A 1 187 ? -21.790 -18.554 4.884 1.00 83.81 187 GLN A CA 1
ATOM 1429 C C . GLN A 1 187 ? -20.801 -17.391 4.679 1.00 83.81 187 GLN A C 1
ATOM 143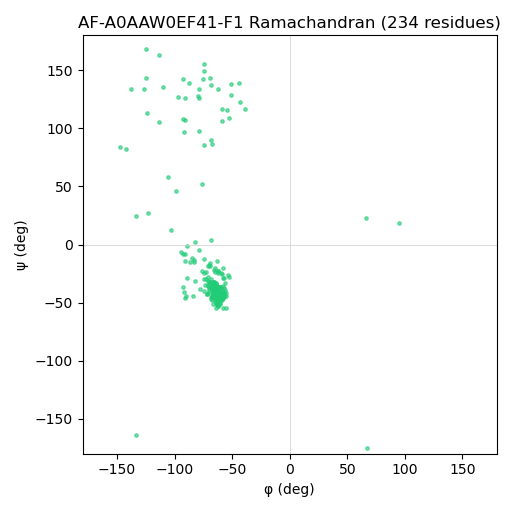1 O O . GLN A 1 187 ? -21.069 -16.277 5.141 1.00 83.81 187 GLN A O 1
ATOM 1436 N N . PRO A 1 188 ? -19.687 -17.575 3.942 1.00 81.75 188 PRO A N 1
ATOM 1437 C CA . PRO A 1 188 ? -18.746 -16.488 3.653 1.00 81.75 188 PRO A CA 1
ATOM 1438 C C . PRO A 1 188 ? -19.405 -15.238 3.043 1.00 81.75 188 PRO A C 1
ATOM 1440 O O . PRO A 1 188 ? -18.953 -14.110 3.239 1.00 81.75 188 PRO A O 1
ATOM 1443 N N . THR A 1 189 ? -20.519 -15.406 2.329 1.00 81.50 189 THR A N 1
ATOM 1444 C CA . THR A 1 189 ? -21.305 -14.305 1.761 1.00 81.50 189 THR A CA 1
ATOM 1445 C C . THR A 1 189 ? -22.060 -13.483 2.800 1.00 81.50 189 THR A C 1
ATOM 1447 O O . THR A 1 189 ? -22.264 -12.287 2.574 1.00 81.50 189 THR A O 1
ATOM 1450 N N . ASP A 1 190 ? -22.430 -14.072 3.937 1.00 86.81 190 ASP A N 1
ATOM 1451 C CA . ASP A 1 190 ? -23.224 -13.411 4.977 1.00 86.81 190 ASP A CA 1
ATOM 1452 C C . ASP A 1 190 ? -22.429 -12.296 5.658 1.00 86.81 190 ASP A C 1
ATOM 1454 O O . ASP A 1 190 ? -22.984 -11.252 6.016 1.00 86.81 190 ASP A O 1
ATOM 1458 N N . TYR A 1 191 ? -21.101 -12.435 5.724 1.00 87.19 191 TYR A N 1
ATOM 1459 C CA . TYR A 1 191 ? -20.188 -11.409 6.230 1.00 87.19 191 TYR A CA 1
ATOM 1460 C C . TYR A 1 191 ? -20.266 -10.073 5.475 1.00 87.19 191 TYR A C 1
ATOM 1462 O O . TYR A 1 191 ? -19.915 -9.029 6.033 1.00 87.19 191 TYR A O 1
ATOM 1470 N N . LYS A 1 192 ? -20.784 -10.049 4.236 1.00 85.62 192 LYS A N 1
ATOM 1471 C CA . LYS A 1 192 ? -21.021 -8.796 3.496 1.00 85.62 192 LYS A CA 1
ATOM 1472 C C . LYS A 1 192 ? -22.015 -7.886 4.218 1.00 85.62 192 LYS A C 1
ATOM 1474 O O . LYS A 1 192 ? -21.841 -6.667 4.216 1.00 85.62 192 LYS A O 1
ATOM 1479 N N . SER A 1 193 ? -23.038 -8.459 4.853 1.00 89.00 193 SER A N 1
ATOM 1480 C CA . SER A 1 193 ? -24.020 -7.693 5.630 1.00 89.00 193 SER A CA 1
ATOM 1481 C C . SER A 1 193 ? -23.365 -7.008 6.837 1.00 89.00 193 SER A C 1
ATOM 1483 O O . SER A 1 193 ? -23.580 -5.815 7.070 1.00 89.00 193 SER A O 1
ATOM 1485 N N . ILE A 1 194 ? -22.476 -7.728 7.526 1.00 89.25 194 ILE A N 1
ATOM 1486 C CA . ILE A 1 194 ? -21.720 -7.239 8.682 1.00 89.25 194 ILE A CA 1
ATOM 1487 C C . ILE A 1 194 ? -20.719 -6.159 8.256 1.00 89.25 194 ILE A C 1
ATOM 1489 O O . ILE A 1 194 ? -20.637 -5.115 8.898 1.00 89.25 194 ILE A O 1
ATOM 1493 N N . HIS A 1 195 ? -20.025 -6.334 7.129 1.00 90.19 195 HIS A N 1
ATOM 1494 C CA . HIS A 1 195 ? -19.166 -5.291 6.556 1.00 90.19 195 HIS A CA 1
ATOM 1495 C C . HIS A 1 195 ? -19.945 -4.005 6.256 1.00 90.19 195 HIS A C 1
ATOM 1497 O O . HIS A 1 195 ? -19.502 -2.910 6.600 1.00 90.19 195 HIS A O 1
ATOM 1503 N N . ASN A 1 196 ? -21.123 -4.118 5.638 1.00 91.00 196 ASN A N 1
ATOM 1504 C CA . ASN A 1 196 ? -21.963 -2.958 5.345 1.00 91.00 196 ASN A CA 1
ATOM 1505 C C . ASN A 1 196 ? -22.420 -2.253 6.629 1.00 91.00 196 ASN A C 1
ATOM 1507 O O . ASN A 1 196 ? -22.497 -1.024 6.666 1.00 91.00 196 ASN A O 1
ATOM 1511 N N . LEU A 1 197 ? -22.697 -3.009 7.694 1.00 91.75 197 LEU A N 1
ATOM 1512 C CA . LEU A 1 197 ? -22.979 -2.445 9.009 1.00 91.75 197 LEU A CA 1
ATOM 1513 C C . LEU A 1 197 ? -21.756 -1.709 9.577 1.00 91.75 197 LEU A C 1
ATOM 1515 O O . LEU A 1 197 ? -21.890 -0.544 9.945 1.00 91.75 197 LEU A O 1
ATOM 1519 N N . ALA A 1 198 ? -20.576 -2.338 9.576 1.00 90.94 198 ALA A N 1
ATOM 1520 C CA . ALA A 1 198 ? -19.321 -1.745 10.044 1.00 90.94 198 ALA A CA 1
ATOM 1521 C C . ALA A 1 198 ? -18.984 -0.443 9.302 1.00 90.94 198 ALA A C 1
ATOM 1523 O O . ALA A 1 198 ? -18.691 0.571 9.930 1.00 90.94 198 ALA A O 1
ATOM 1524 N N . ARG A 1 199 ? -19.144 -0.424 7.973 1.00 91.50 199 ARG A N 1
ATOM 1525 C CA . ARG A 1 199 ? -18.970 0.780 7.150 1.00 91.50 199 ARG A CA 1
ATOM 1526 C C . ARG A 1 199 ? -19.912 1.905 7.568 1.00 91.50 199 ARG A C 1
ATOM 1528 O O . ARG A 1 199 ? -19.477 3.041 7.716 1.00 91.50 199 ARG A O 1
ATOM 1535 N N . ARG A 1 200 ? -21.200 1.606 7.770 1.00 92.31 200 ARG A N 1
ATOM 1536 C CA . ARG A 1 200 ? -22.179 2.614 8.213 1.00 92.31 200 ARG A CA 1
ATOM 1537 C C . ARG A 1 200 ? -21.848 3.157 9.600 1.00 92.31 200 ARG A C 1
ATOM 1539 O O . ARG A 1 200 ? -22.034 4.346 9.825 1.00 92.31 200 ARG A O 1
ATOM 1546 N N . MET A 1 201 ? -21.369 2.312 10.511 1.00 91.00 201 MET A N 1
ATOM 1547 C CA . MET A 1 201 ? -20.962 2.749 11.848 1.00 91.00 201 MET A CA 1
ATOM 1548 C C . MET A 1 201 ? -19.724 3.641 11.804 1.00 91.00 201 MET A C 1
ATOM 1550 O O . MET A 1 201 ? -19.750 4.698 12.419 1.00 91.00 201 MET A O 1
ATOM 1554 N N . ALA A 1 202 ? -18.698 3.282 11.029 1.00 90.44 202 ALA A N 1
ATOM 1555 C CA . ALA A 1 202 ? -17.497 4.102 10.867 1.00 90.44 202 ALA A CA 1
ATOM 1556 C C . ALA A 1 202 ? -17.803 5.497 10.299 1.00 90.44 202 ALA A C 1
ATOM 1558 O O . ALA A 1 202 ? -17.388 6.497 10.877 1.00 90.44 202 ALA A O 1
ATOM 1559 N N . VAL A 1 203 ? -18.626 5.577 9.247 1.00 90.56 203 VAL A N 1
ATOM 1560 C CA . VAL A 1 203 ? -19.041 6.868 8.667 1.00 90.56 203 VAL A CA 1
ATOM 1561 C C . VAL A 1 203 ? -19.846 7.705 9.670 1.00 90.56 203 VAL A C 1
ATOM 1563 O O . VAL A 1 203 ? -19.654 8.914 9.773 1.00 90.56 203 VAL A O 1
ATOM 1566 N N . ARG A 1 204 ? -20.741 7.078 10.445 1.00 90.88 204 ARG A N 1
ATOM 1567 C CA . ARG A 1 204 ? -21.508 7.776 11.491 1.00 90.88 204 ARG A CA 1
ATOM 1568 C C . ARG A 1 204 ? -20.622 8.254 12.640 1.00 90.88 204 ARG A C 1
ATOM 1570 O O . ARG A 1 204 ? -20.839 9.355 13.133 1.00 90.88 204 ARG A O 1
ATOM 1577 N N . ALA A 1 205 ? -19.635 7.457 13.042 1.00 89.44 205 ALA A N 1
ATOM 1578 C CA . ALA A 1 205 ? -18.672 7.830 14.073 1.00 89.44 205 ALA A CA 1
ATOM 1579 C C . ALA A 1 205 ? -17.859 9.059 13.646 1.00 89.44 205 ALA A C 1
ATOM 1581 O O . ALA A 1 205 ? -17.707 9.979 14.442 1.00 89.44 205 ALA A O 1
ATOM 1582 N N . ASN A 1 206 ? -17.440 9.129 12.378 1.00 89.31 206 ASN A N 1
ATOM 1583 C CA . ASN A 1 206 ? -16.774 10.309 11.820 1.00 89.31 206 ASN A CA 1
ATOM 1584 C C . ASN A 1 206 ? -17.667 11.559 11.905 1.00 89.31 206 ASN A C 1
ATOM 1586 O O . ASN A 1 206 ? -17.251 12.597 12.418 1.00 89.31 206 ASN A O 1
ATOM 1590 N N . GLY A 1 207 ? -18.944 11.433 11.525 1.00 87.50 207 GLY A N 1
ATOM 1591 C CA . GLY A 1 207 ? -19.924 12.509 11.701 1.00 87.50 207 GLY A CA 1
ATOM 1592 C C . GLY A 1 207 ? -20.059 12.981 13.157 1.00 87.50 207 GLY A C 1
ATOM 1593 O O . GLY A 1 207 ? -20.149 14.180 13.411 1.00 87.50 207 GLY A O 1
ATOM 1594 N N . MET A 1 208 ? -20.020 12.058 14.121 1.00 86.94 208 MET A N 1
ATOM 1595 C CA . MET A 1 208 ? -20.084 12.381 15.550 1.00 86.94 208 MET A CA 1
ATOM 1596 C C . MET A 1 208 ? -18.813 13.074 16.056 1.00 86.94 208 MET A C 1
ATOM 1598 O O . MET A 1 208 ? -18.898 13.944 16.915 1.00 86.94 208 MET A O 1
ATOM 1602 N N . THR A 1 209 ? -17.642 12.764 15.500 1.00 86.88 209 THR A N 1
ATOM 1603 C CA . THR A 1 209 ? -16.400 13.468 15.843 1.00 86.88 209 THR A CA 1
ATOM 1604 C C . THR A 1 209 ? -16.453 14.945 15.452 1.00 86.88 209 THR A C 1
ATOM 1606 O O . THR A 1 209 ? -15.971 15.788 16.207 1.00 86.88 209 THR A O 1
ATOM 1609 N N . ILE A 1 210 ? -17.078 15.283 14.318 1.00 85.56 210 ILE A N 1
ATOM 1610 C CA . ILE A 1 210 ? -17.203 16.676 13.851 1.00 85.56 210 ILE A CA 1
ATOM 1611 C C . ILE A 1 210 ? -17.907 17.553 14.895 1.00 85.56 210 ILE A C 1
ATOM 1613 O O . ILE A 1 210 ? -17.499 18.696 15.095 1.00 85.56 210 ILE A O 1
ATOM 1617 N N . TYR A 1 211 ? -18.893 17.011 15.615 1.00 85.19 211 TYR A N 1
ATOM 1618 C CA . TYR A 1 211 ? -19.599 17.719 16.686 1.00 85.19 211 TYR A CA 1
ATOM 1619 C C . TYR A 1 211 ? -18.646 18.270 17.759 1.00 85.19 211 TYR A C 1
ATOM 1621 O O . TYR A 1 211 ? -18.742 19.438 18.127 1.00 85.19 211 TYR A O 1
ATOM 1629 N N . TRP A 1 212 ? -17.660 17.484 18.197 1.00 84.19 212 TRP A N 1
ATOM 1630 C CA . TRP A 1 212 ? -16.689 17.926 19.206 1.00 84.19 212 TRP A CA 1
ATOM 1631 C C . TRP A 1 212 ? -15.752 19.009 18.695 1.00 84.19 212 TRP A C 1
ATOM 1633 O O . TRP A 1 212 ? -15.391 19.911 19.443 1.00 84.19 212 TRP A O 1
ATOM 1643 N N . THR A 1 213 ? -15.427 18.977 17.402 1.00 79.81 213 THR A N 1
ATOM 1644 C CA . THR A 1 213 ? -14.604 20.021 16.780 1.00 79.81 213 THR A CA 1
ATOM 1645 C C . THR A 1 213 ? -15.322 21.368 16.653 1.00 79.81 213 THR A C 1
ATOM 1647 O O . THR A 1 213 ? -14.656 22.376 16.424 1.00 79.81 213 THR A O 1
ATOM 1650 N N . LEU A 1 214 ? -16.657 21.384 16.753 1.00 81.38 214 LEU A N 1
ATOM 1651 C CA . LEU A 1 214 ? -17.477 22.601 16.754 1.00 81.38 214 LEU A CA 1
ATOM 1652 C C . LEU A 1 214 ? -17.685 23.161 18.165 1.00 81.38 214 LEU A C 1
ATOM 1654 O O . LEU A 1 214 ? -17.870 24.360 18.315 1.00 81.38 214 LEU A O 1
ATOM 1658 N N . ILE A 1 215 ? -17.673 22.304 19.190 1.00 79.69 215 ILE A N 1
ATOM 1659 C CA . ILE A 1 215 ? -17.835 22.727 20.590 1.00 79.69 215 ILE A CA 1
ATOM 1660 C C . ILE A 1 215 ? -16.579 23.410 21.129 1.00 79.69 215 ILE A C 1
ATOM 1662 O O . ILE A 1 215 ? -16.688 24.183 22.076 1.00 79.69 215 ILE A O 1
ATOM 1666 N N . ASP A 1 216 ? -15.407 23.123 20.560 1.00 68.56 216 ASP A N 1
ATOM 1667 C CA . ASP A 1 216 ? -14.132 23.663 21.029 1.00 68.56 216 ASP A CA 1
ATOM 1668 C C . ASP A 1 216 ? -14.112 25.209 20.993 1.00 68.56 216 ASP A C 1
ATOM 1670 O O . ASP A 1 216 ? -13.986 25.805 19.916 1.00 68.56 216 ASP A O 1
ATOM 1674 N N . PRO A 1 217 ? -14.188 25.881 22.160 1.00 60.69 217 PRO A N 1
ATOM 1675 C CA . PRO A 1 217 ? -14.238 27.337 22.235 1.00 60.69 217 PRO A CA 1
ATOM 1676 C C . PRO A 1 217 ? -12.874 27.984 21.948 1.00 60.69 217 PRO A C 1
ATOM 1678 O O . PRO A 1 217 ? -12.796 29.197 21.761 1.00 60.69 217 PRO A O 1
ATOM 1681 N N . LEU A 1 218 ? -11.783 27.207 21.929 1.00 59.56 218 LEU A N 1
ATOM 1682 C CA . LEU A 1 218 ? -10.430 27.702 21.666 1.00 59.56 218 LEU A CA 1
ATOM 1683 C C . LEU A 1 218 ? -10.105 27.755 20.170 1.00 59.56 218 LEU A C 1
ATOM 1685 O O . LEU A 1 21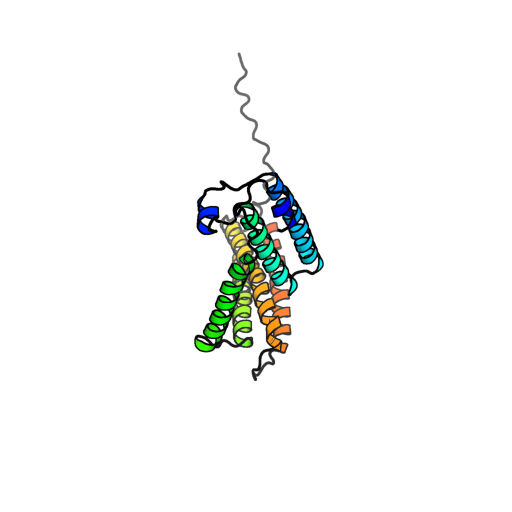8 ? -9.145 28.425 19.779 1.00 59.56 218 LEU A O 1
ATOM 1689 N N . ARG A 1 219 ? -10.912 27.094 19.333 1.00 61.59 219 ARG A N 1
ATOM 1690 C CA . ARG A 1 219 ? -10.725 27.040 17.880 1.00 61.59 219 ARG A CA 1
ATOM 1691 C C . ARG A 1 219 ? -11.111 28.346 17.178 1.00 61.59 219 ARG A C 1
ATOM 1693 O O . ARG A 1 219 ? -10.490 28.695 16.178 1.00 61.59 219 ARG A O 1
ATOM 1700 N N . GLU A 1 220 ? -12.071 29.096 17.723 1.00 54.97 220 GLU A N 1
ATOM 1701 C CA . GLU A 1 220 ? -12.504 30.408 17.214 1.00 54.97 220 GLU A CA 1
ATOM 1702 C C . GLU A 1 220 ? -11.869 31.588 17.969 1.00 54.97 220 GLU A C 1
ATOM 1704 O O . GLU A 1 220 ? -12.533 32.570 18.308 1.00 54.97 220 GLU A O 1
ATOM 1709 N N . ARG A 1 221 ? -10.552 31.563 18.211 1.00 53.66 221 ARG A N 1
ATOM 1710 C CA . ARG A 1 221 ? -9.859 32.837 18.451 1.00 53.66 221 ARG A CA 1
ATOM 1711 C C . ARG A 1 221 ? -9.851 33.620 17.140 1.00 53.66 221 ARG A C 1
ATOM 1713 O O . ARG A 1 221 ? -8.921 33.505 16.344 1.00 53.66 221 ARG A O 1
ATOM 1720 N N . PHE A 1 222 ? -10.894 34.427 16.925 1.00 52.38 222 PHE A N 1
ATOM 1721 C CA . PHE A 1 222 ? -10.831 35.570 16.018 1.00 52.38 222 PHE A CA 1
ATOM 1722 C C . PHE A 1 222 ? -9.510 36.303 16.279 1.00 52.38 222 PHE A C 1
ATOM 1724 O O . PHE A 1 222 ? -9.115 36.396 17.447 1.00 52.38 222 PHE A O 1
ATOM 1731 N N . PRO A 1 223 ? -8.799 36.779 15.240 1.00 52.34 223 PRO A N 1
ATOM 1732 C CA . PRO A 1 223 ? -7.560 37.514 15.437 1.00 52.34 223 PRO A CA 1
ATOM 1733 C C . PRO A 1 223 ? -7.843 38.643 16.424 1.00 52.34 223 PRO A C 1
ATOM 1735 O O . PRO A 1 223 ? -8.586 39.574 16.119 1.00 52.34 223 PRO A O 1
ATOM 1738 N N . VAL A 1 224 ? -7.313 38.503 17.641 1.00 56.56 224 VAL A N 1
ATOM 1739 C CA . VAL A 1 224 ? -7.405 39.534 18.666 1.00 56.56 224 VAL A CA 1
ATOM 1740 C C . VAL A 1 224 ? -6.739 40.742 18.032 1.00 56.56 224 VAL A C 1
ATOM 1742 O O . VAL A 1 224 ? -5.565 40.659 17.664 1.00 56.56 224 VAL A O 1
ATOM 1745 N N . THR A 1 225 ? -7.501 41.818 17.817 1.00 52.94 225 THR A N 1
ATOM 1746 C CA . THR A 1 225 ? -6.957 43.105 17.374 1.00 52.94 225 THR A CA 1
ATOM 1747 C C . THR A 1 225 ? -5.690 43.359 18.182 1.00 52.94 225 THR A C 1
ATOM 1749 O O . THR A 1 225 ? -5.779 43.313 19.414 1.00 52.94 225 THR A O 1
ATOM 1752 N N . PRO A 1 226 ? -4.520 43.547 17.539 1.00 50.97 226 PRO A N 1
ATOM 1753 C CA . PRO A 1 226 ? -3.292 43.806 18.268 1.00 50.97 226 PRO A CA 1
ATOM 1754 C C . PRO A 1 226 ? -3.555 44.945 19.246 1.00 50.97 226 PRO A C 1
ATOM 1756 O O . PRO A 1 226 ? -4.119 45.970 18.854 1.00 50.97 226 PRO A O 1
ATOM 1759 N N . ALA A 1 227 ? -3.207 44.744 20.518 1.00 55.31 227 ALA A N 1
ATOM 1760 C CA . ALA A 1 227 ? -3.232 45.828 21.488 1.00 55.31 227 ALA A CA 1
ATOM 1761 C C . ALA A 1 227 ? -2.449 47.018 20.895 1.00 55.31 227 ALA A C 1
ATOM 1763 O O . ALA A 1 227 ? -1.420 46.776 20.252 1.00 55.31 227 ALA A O 1
ATOM 1764 N N . PRO A 1 228 ? -2.927 48.269 21.046 1.00 43.03 228 PRO A N 1
ATOM 1765 C CA . PRO A 1 228 ? -2.240 49.430 20.496 1.00 43.03 228 PRO A CA 1
ATOM 1766 C C . PRO A 1 228 ? -0.801 49.425 21.008 1.00 43.03 228 PRO A C 1
ATOM 1768 O O . PRO A 1 228 ? -0.577 49.479 22.215 1.00 43.03 228 PRO A O 1
ATOM 1771 N N . GLN A 1 229 ? 0.163 49.284 20.099 1.00 50.09 229 GLN A N 1
ATOM 1772 C CA . GLN A 1 229 ? 1.573 49.413 20.440 1.00 50.09 229 GLN A CA 1
ATOM 1773 C C . GLN A 1 229 ? 1.808 50.839 20.939 1.00 50.09 229 GLN A C 1
ATOM 1775 O O . GLN A 1 229 ? 1.308 51.796 20.346 1.00 50.09 229 GLN A O 1
ATOM 1780 N N . ASP A 1 230 ? 2.523 50.937 22.055 1.00 45.38 230 ASP A N 1
ATOM 1781 C CA . ASP A 1 230 ? 2.770 52.142 22.833 1.00 45.38 230 ASP A CA 1
ATOM 1782 C C . ASP A 1 230 ? 3.001 53.397 21.983 1.00 45.38 230 ASP A C 1
ATOM 1784 O O . ASP A 1 230 ? 3.996 53.544 21.271 1.00 45.38 230 ASP A O 1
ATOM 1788 N N . LEU A 1 231 ? 2.094 54.360 22.142 1.00 47.28 231 LEU A N 1
ATOM 1789 C CA . LEU A 1 231 ? 2.207 55.728 21.646 1.00 47.28 231 LEU A CA 1
ATOM 1790 C C . LEU A 1 231 ? 3.177 56.531 22.541 1.00 47.28 231 LEU A C 1
ATOM 1792 O O . LEU A 1 231 ? 2.826 57.582 23.068 1.00 47.28 231 LEU A O 1
ATOM 1796 N N . ALA A 1 232 ? 4.382 55.998 22.769 1.00 52.25 232 ALA A N 1
ATOM 1797 C CA . ALA A 1 232 ? 5.369 56.520 23.721 1.00 52.25 232 ALA A CA 1
ATOM 1798 C C . ALA A 1 232 ? 6.732 56.852 23.080 1.00 52.25 232 ALA A C 1
ATOM 1800 O O . ALA A 1 232 ? 7.756 56.809 23.755 1.00 52.25 232 ALA A O 1
ATOM 1801 N N . LEU A 1 233 ? 6.768 57.188 21.784 1.00 55.97 233 LEU A N 1
ATOM 1802 C CA . LEU A 1 233 ? 8.009 57.588 21.094 1.00 55.97 233 LEU A CA 1
ATOM 1803 C C . LEU A 1 233 ? 7.896 58.849 20.224 1.00 55.97 233 LEU A C 1
ATOM 1805 O O . LEU A 1 233 ? 8.702 59.035 19.318 1.00 55.97 233 LEU A O 1
ATOM 1809 N N . LEU A 1 234 ? 6.949 59.749 20.503 1.00 52.56 234 LEU A N 1
ATOM 1810 C CA . LEU A 1 234 ? 6.941 61.086 19.895 1.00 52.56 234 LEU A CA 1
ATOM 1811 C C . LEU A 1 234 ? 6.475 62.155 20.895 1.00 52.56 234 LEU A C 1
ATOM 1813 O O . LEU A 1 234 ? 5.323 62.578 20.885 1.00 52.56 234 LEU A O 1
ATOM 1817 N N . ALA A 1 235 ? 7.402 62.617 21.730 1.00 45.12 235 ALA A N 1
ATOM 1818 C CA . ALA A 1 235 ? 7.402 63.979 22.257 1.00 45.12 235 ALA A CA 1
ATOM 1819 C C . ALA A 1 235 ? 8.859 64.496 22.209 1.00 45.12 235 ALA A C 1
ATOM 1821 O O . ALA A 1 235 ? 9.754 63.709 22.524 1.00 45.12 235 ALA A O 1
ATOM 1822 N N . PRO A 1 236 ? 9.093 65.731 21.723 1.00 55.22 236 PRO A N 1
ATOM 1823 C CA . PRO A 1 236 ? 10.423 66.272 21.414 1.00 55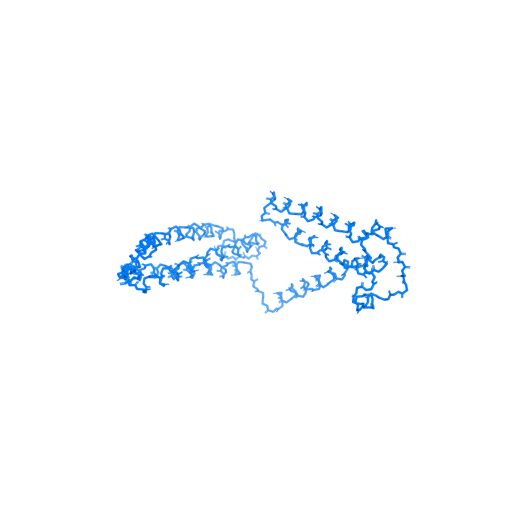.22 236 PRO A CA 1
ATOM 1824 C C . PRO A 1 236 ? 11.301 66.522 22.644 1.00 55.22 236 PRO A C 1
ATOM 1826 O O . PRO A 1 236 ? 10.744 66.834 23.721 1.00 55.22 236 PRO A O 1
#

Mean predicted aligned error: 11.76 Å